Protein AF-A0A947FST8-F1 (afdb_monomer_lite)

Radius of gyration: 22.97 Å; chains: 1; bounding box: 53×48×57 Å

Secondary structure (DSSP, 8-state):
-EE--TT-----PPPTT----EE---HHHHHHTTT-HHHHHHHHH-SS-------HHHHHHHHHHHHHHHHHHHSS---HHHHHHHHHHHHHHHHHHHHS---HHHHHHHHHHHHHHHHHHHHHHTTTSPPPHHHHHHHTT--HHHHHHHHHHHHSS-HHHHHHHHHHHHHHHHHHH--TT--HHHHHHHTT---HHHHHHHHHHHHSS-HHHHHSS-------SGGGTTS--

pLDDT: mean 71.64, std 16.96, range [26.89, 94.06]

Sequence (233 aa):
IELYGPGSNIDAVLKPGASLISCSLSNDLMSAQSNNPAAALIAEKCTESRLINSTYVAVSELVQCLNTGLNVLKSDDISDSNHQLLIDETLLAVARALSTGQSAQNLSIRRRYLLARRAREYMLERKQSLPSITEICNALHTSDRTLHYAFKEVYGVSPKHCIKAQRLFAAYSDLQTAEPLVKVSDIANHYGFLDMSYFAKDYRKMFGELPSDTLDKPSNRNAGDWGQVFHCS

Structure (mmCIF, N/CA/C/O backbone):
data_AF-A0A947FST8-F1
#
_entry.id   AF-A0A947FST8-F1
#
loop_
_atom_site.group_PDB
_atom_site.id
_atom_site.type_symbol
_atom_site.label_atom_id
_atom_site.label_alt_id
_atom_site.label_comp_id
_atom_site.label_asym_id
_atom_site.label_entity_id
_atom_site.label_seq_id
_atom_site.pdbx_PDB_ins_code
_atom_site.Cartn_x
_atom_site.Cartn_y
_atom_site.Cartn_z
_atom_site.occupancy
_atom_site.B_iso_or_equiv
_atom_site.auth_seq_id
_atom_site.auth_comp_id
_atom_site.auth_asym_id
_atom_site.auth_atom_id
_atom_site.pdbx_PDB_model_num
ATOM 1 N N . ILE A 1 1 ? 13.621 2.705 -10.922 1.00 35.88 1 ILE A N 1
ATOM 2 C CA . ILE A 1 1 ? 13.251 4.089 -11.293 1.00 35.88 1 ILE A CA 1
ATOM 3 C C . ILE A 1 1 ? 11.762 4.095 -11.545 1.00 35.88 1 ILE A C 1
ATOM 5 O O . ILE A 1 1 ? 11.315 3.331 -12.396 1.00 35.88 1 ILE A O 1
ATOM 9 N N . GLU A 1 2 ? 11.017 4.847 -10.745 1.00 38.31 2 GLU A N 1
ATOM 10 C CA . GLU A 1 2 ? 9.594 5.101 -10.980 1.00 38.31 2 GLU A CA 1
ATOM 11 C C . GLU A 1 2 ? 9.413 6.539 -11.457 1.00 38.31 2 GLU A C 1
ATOM 13 O O . GLU A 1 2 ? 10.046 7.450 -10.919 1.00 38.31 2 GLU A O 1
ATOM 18 N N . LEU A 1 3 ? 8.580 6.708 -12.489 1.00 34.91 3 LEU A N 1
ATOM 19 C CA . LEU A 1 3 ? 8.180 8.009 -13.007 1.00 34.91 3 LEU A CA 1
ATOM 20 C C . LEU A 1 3 ? 6.806 8.387 -12.451 1.00 34.91 3 LEU A C 1
ATOM 22 O O . LEU A 1 3 ? 5.834 7.656 -12.666 1.00 34.91 3 LEU A O 1
ATOM 26 N N . TYR A 1 4 ? 6.731 9.503 -11.729 1.00 38.69 4 TYR A N 1
ATOM 27 C CA . TYR A 1 4 ? 5.502 9.974 -11.081 1.00 38.69 4 TYR A CA 1
ATOM 28 C C . TYR A 1 4 ? 5.036 11.301 -11.676 1.00 38.69 4 TYR A C 1
ATOM 30 O O . TYR A 1 4 ? 5.860 12.133 -12.048 1.00 38.69 4 TYR A O 1
ATOM 38 N N . GLY A 1 5 ? 3.722 11.509 -11.760 1.00 31.56 5 GLY A N 1
ATOM 39 C CA . GLY A 1 5 ? 3.147 12.784 -12.190 1.00 31.56 5 GLY A CA 1
ATOM 40 C C . GLY A 1 5 ? 3.180 13.848 -11.080 1.00 31.56 5 GLY A C 1
ATOM 41 O O . GLY A 1 5 ? 3.316 13.496 -9.901 1.00 31.56 5 GLY A O 1
ATOM 42 N N . PRO A 1 6 ? 3.024 15.142 -11.415 1.00 28.75 6 PRO A N 1
ATOM 43 C CA . PRO A 1 6 ? 2.888 16.213 -10.426 1.00 28.75 6 PRO A CA 1
ATOM 44 C C . PRO A 1 6 ? 1.754 15.916 -9.429 1.00 28.75 6 PRO A C 1
ATOM 46 O O . PRO A 1 6 ? 0.639 15.606 -9.841 1.00 28.75 6 PRO A O 1
ATOM 49 N N . GLY A 1 7 ? 2.036 15.997 -8.122 1.00 33.22 7 GLY A N 1
ATOM 50 C CA . GLY A 1 7 ? 1.053 15.745 -7.053 1.00 33.22 7 GLY A CA 1
ATOM 51 C C . GLY A 1 7 ? 0.905 14.284 -6.598 1.00 33.22 7 GLY A C 1
ATOM 52 O O . GLY A 1 7 ? 0.027 13.990 -5.790 1.00 33.22 7 GLY A O 1
ATOM 53 N N . SER A 1 8 ? 1.745 13.365 -7.084 1.00 36.09 8 SER A N 1
ATOM 54 C CA . SER A 1 8 ? 1.723 11.957 -6.656 1.00 36.09 8 SER A CA 1
ATOM 55 C C . SER A 1 8 ? 2.387 11.770 -5.281 1.00 36.09 8 SER A C 1
ATOM 57 O O . SER A 1 8 ? 3.547 12.142 -5.116 1.00 36.09 8 SER A O 1
ATOM 59 N N . ASN A 1 9 ? 1.700 11.138 -4.322 1.00 38.00 9 ASN A N 1
ATOM 60 C CA . ASN A 1 9 ? 2.318 10.659 -3.076 1.00 38.00 9 ASN A CA 1
ATOM 61 C C . ASN A 1 9 ? 2.994 9.297 -3.307 1.00 38.00 9 ASN A C 1
ATOM 63 O O . ASN A 1 9 ? 2.416 8.420 -3.953 1.00 38.00 9 ASN A O 1
ATOM 67 N N . ILE A 1 10 ? 4.217 9.126 -2.795 1.00 45.25 10 ILE A N 1
ATOM 68 C CA . ILE A 1 10 ? 5.047 7.929 -2.993 1.00 45.25 10 ILE A CA 1
ATOM 69 C C . ILE A 1 10 ? 5.199 7.191 -1.663 1.00 45.25 10 ILE A C 1
ATOM 71 O O . ILE A 1 10 ? 5.874 7.688 -0.768 1.00 45.25 10 ILE A O 1
ATOM 75 N N . ASP A 1 11 ? 4.659 5.974 -1.593 1.00 44.91 11 ASP A N 1
ATOM 76 C CA . ASP A 1 11 ? 4.825 5.063 -0.456 1.00 44.91 11 ASP A CA 1
ATOM 77 C C . ASP A 1 11 ? 5.550 3.794 -0.896 1.00 44.91 11 ASP A C 1
ATOM 79 O O . ASP A 1 11 ? 5.019 3.016 -1.701 1.00 44.91 11 ASP A O 1
ATOM 83 N N . ALA A 1 12 ? 6.753 3.565 -0.371 1.00 47.50 12 ALA A N 1
ATOM 84 C CA . ALA A 1 12 ? 7.554 2.399 -0.719 1.00 47.50 12 ALA A CA 1
ATOM 85 C C . ALA A 1 12 ? 8.361 1.862 0.473 1.00 47.50 12 ALA A C 1
ATOM 87 O O . ALA A 1 12 ? 9.420 2.403 0.784 1.00 47.50 12 ALA A O 1
ATOM 88 N N . VAL A 1 13 ? 7.956 0.707 1.022 1.00 44.12 13 VAL A N 1
ATOM 89 C CA . VAL A 1 13 ? 8.817 -0.052 1.944 1.00 44.12 13 VAL A CA 1
ATOM 90 C C . VAL A 1 13 ? 9.926 -0.716 1.124 1.00 44.12 13 VAL A C 1
ATOM 92 O O . VAL A 1 13 ? 9.676 -1.592 0.286 1.00 44.12 13 VAL A O 1
ATOM 95 N N . LEU A 1 14 ? 11.178 -0.345 1.385 1.00 46.78 14 LEU A N 1
ATOM 96 C CA . LEU A 1 14 ? 12.349 -0.969 0.769 1.00 46.78 14 LEU A CA 1
ATOM 97 C C . LEU A 1 14 ? 12.927 -2.058 1.675 1.00 46.78 14 LEU A C 1
ATOM 99 O O . LEU A 1 14 ? 13.049 -1.893 2.888 1.00 46.78 14 LEU A O 1
ATOM 103 N N . LYS A 1 15 ? 13.327 -3.191 1.084 1.00 43.62 15 LYS A N 1
ATOM 104 C CA . LYS A 1 15 ? 14.129 -4.192 1.805 1.00 43.62 15 LYS A CA 1
ATOM 105 C C . LYS A 1 15 ? 15.481 -3.568 2.198 1.00 43.62 15 LYS A C 1
ATOM 107 O O . LYS A 1 15 ? 15.994 -2.750 1.434 1.00 43.62 15 LYS A O 1
ATOM 112 N N . PRO A 1 16 ? 16.108 -3.984 3.314 1.00 36.28 16 PRO A N 1
ATOM 113 C CA . PRO A 1 16 ? 17.461 -3.545 3.652 1.00 36.28 16 PRO A CA 1
ATOM 114 C C . PRO A 1 16 ? 18.421 -3.759 2.470 1.00 36.28 16 PRO A C 1
ATOM 116 O O . PRO A 1 16 ? 18.521 -4.869 1.947 1.00 36.28 16 PRO A O 1
ATOM 119 N N . GLY A 1 17 ? 19.085 -2.687 2.025 1.00 44.50 17 GLY A N 1
ATOM 120 C CA . GLY A 1 17 ? 19.992 -2.694 0.868 1.00 44.50 17 GLY A CA 1
ATOM 121 C C . GLY A 1 17 ? 19.346 -2.406 -0.495 1.00 44.50 17 GLY A C 1
ATOM 122 O O . GLY A 1 17 ? 20.057 -2.378 -1.496 1.00 44.50 17 GLY A O 1
ATOM 123 N N . ALA A 1 18 ? 18.031 -2.177 -0.566 1.00 50.53 18 ALA A N 1
ATOM 124 C CA . ALA A 1 18 ? 17.369 -1.694 -1.777 1.00 50.53 18 ALA A CA 1
ATOM 125 C C . ALA A 1 18 ? 17.299 -0.156 -1.788 1.00 50.53 18 ALA A C 1
ATOM 127 O O . ALA A 1 18 ? 16.938 0.453 -0.784 1.00 50.53 18 ALA A O 1
ATOM 128 N N . SER A 1 19 ? 17.590 0.456 -2.939 1.00 51.44 19 SER A N 1
ATOM 129 C CA . SER A 1 19 ? 17.476 1.906 -3.156 1.00 51.44 19 SER A CA 1
ATOM 130 C C . SER A 1 19 ? 16.389 2.198 -4.188 1.00 51.44 19 SER A C 1
ATOM 132 O O . SER A 1 19 ? 16.417 1.647 -5.292 1.00 51.44 19 SER A O 1
ATOM 134 N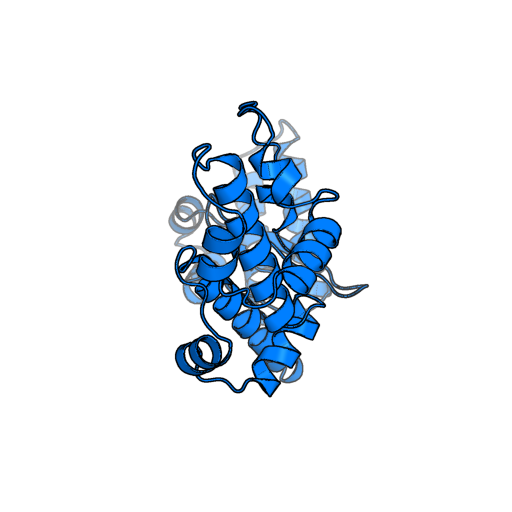 N . LEU A 1 20 ? 15.445 3.078 -3.847 1.00 58.44 20 LEU A N 1
ATOM 135 C CA . LEU A 1 20 ? 14.452 3.601 -4.784 1.00 58.44 20 LEU A CA 1
ATOM 136 C C . LEU A 1 20 ? 14.868 4.987 -5.255 1.00 58.44 20 LEU A C 1
ATOM 138 O O . LEU A 1 20 ? 15.217 5.849 -4.456 1.00 58.44 20 LEU A O 1
ATOM 142 N N . ILE A 1 21 ? 14.781 5.193 -6.564 1.00 57.78 21 ILE A N 1
ATOM 143 C CA . ILE A 1 21 ? 14.899 6.509 -7.183 1.00 57.78 21 ILE A CA 1
ATOM 144 C C . ILE A 1 21 ? 13.585 6.791 -7.891 1.00 57.78 21 ILE A C 1
ATOM 146 O O . ILE A 1 21 ? 13.174 6.024 -8.773 1.00 57.78 21 ILE A O 1
ATOM 150 N N . SER A 1 22 ? 12.949 7.886 -7.498 1.00 60.03 22 SER A N 1
ATOM 151 C CA . SER A 1 22 ? 11.821 8.489 -8.193 1.00 60.03 22 SER A CA 1
ATOM 152 C C . SER A 1 22 ? 12.315 9.682 -9.000 1.00 60.03 22 SER A C 1
ATOM 154 O O . SER A 1 22 ? 12.981 10.556 -8.447 1.00 60.03 22 SER A O 1
ATOM 156 N N . CYS A 1 23 ? 11.971 9.757 -10.280 1.00 62.47 23 CYS A N 1
ATOM 157 C CA . CYS A 1 23 ? 12.124 10.989 -11.053 1.00 62.47 23 CYS A CA 1
ATOM 158 C C . CYS A 1 23 ? 10.799 11.330 -11.737 1.00 62.47 23 CYS A C 1
ATOM 160 O O . CYS A 1 23 ? 9.961 10.465 -11.931 1.00 62.47 23 CYS A O 1
ATOM 162 N N . SER A 1 24 ? 10.552 12.597 -12.043 1.00 62.78 24 SER A N 1
ATOM 163 C CA . SER A 1 24 ? 9.379 13.026 -12.807 1.00 62.78 24 SER A CA 1
ATOM 164 C C . SER A 1 24 ? 9.882 13.781 -14.024 1.00 62.78 24 SER A C 1
ATOM 166 O O . SER A 1 24 ? 10.804 14.587 -13.906 1.00 62.78 24 SER A O 1
ATOM 168 N N . LEU A 1 25 ? 9.319 13.480 -15.188 1.00 67.69 25 LEU A N 1
ATOM 169 C CA . LEU A 1 25 ? 9.640 14.144 -16.445 1.00 67.69 25 LEU A CA 1
ATOM 170 C C . LEU A 1 25 ? 8.385 14.890 -16.882 1.00 67.69 25 LEU A C 1
ATOM 172 O O . LEU A 1 25 ? 7.327 14.277 -17.021 1.00 67.69 25 LEU A O 1
ATOM 176 N N . SER A 1 26 ? 8.485 16.209 -17.049 1.00 69.62 26 SER A N 1
ATOM 177 C CA . SER A 1 26 ? 7.349 17.006 -17.504 1.00 69.62 26 SER A CA 1
ATOM 178 C C . SER A 1 26 ? 7.071 16.743 -18.982 1.00 69.62 26 SER A C 1
ATOM 180 O O . SER A 1 26 ? 7.991 16.591 -19.790 1.00 69.62 26 SER A O 1
ATOM 182 N N . ASN A 1 27 ? 5.789 16.730 -19.349 1.00 66.50 27 ASN A N 1
ATOM 183 C CA . ASN A 1 27 ? 5.386 16.612 -20.751 1.00 66.50 27 ASN A CA 1
ATOM 184 C C . ASN A 1 27 ? 5.939 17.769 -21.595 1.00 66.50 27 ASN A C 1
ATOM 186 O O . ASN A 1 27 ? 6.309 17.554 -22.745 1.00 66.50 27 ASN A O 1
ATOM 190 N N . ASP A 1 28 ? 6.077 18.959 -21.005 1.00 70.38 28 ASP A N 1
ATOM 191 C CA . ASP A 1 28 ? 6.652 20.131 -21.668 1.00 70.38 28 ASP A CA 1
ATOM 192 C C . ASP A 1 28 ? 8.113 19.884 -22.065 1.00 70.38 28 ASP A C 1
ATOM 194 O O . ASP A 1 28 ? 8.484 20.109 -23.217 1.00 70.38 28 ASP A O 1
ATOM 198 N N . LEU A 1 29 ? 8.925 19.319 -21.162 1.00 70.31 29 LEU A N 1
ATOM 199 C CA . LEU A 1 29 ? 10.317 18.962 -21.449 1.00 70.31 29 LEU A CA 1
ATOM 200 C C . LEU A 1 29 ? 10.406 17.874 -22.525 1.00 70.31 29 LEU A C 1
ATOM 202 O O . LEU A 1 29 ? 11.224 17.974 -23.436 1.00 70.31 29 LEU A O 1
ATOM 206 N N . MET A 1 30 ? 9.530 16.869 -22.467 1.00 72.06 30 MET A N 1
ATOM 207 C CA . MET A 1 30 ? 9.477 15.813 -23.483 1.00 72.06 30 MET A CA 1
ATOM 208 C C . MET A 1 30 ? 9.074 16.356 -24.860 1.00 72.06 30 MET A C 1
ATOM 210 O O . MET A 1 30 ? 9.637 15.942 -25.871 1.00 72.06 30 MET A O 1
ATOM 214 N N . SER A 1 31 ? 8.143 17.313 -24.907 1.00 73.44 31 SER A N 1
ATOM 215 C CA . SER A 1 31 ? 7.714 17.961 -26.150 1.00 73.44 31 SER A CA 1
ATOM 216 C C . SER A 1 31 ? 8.810 18.846 -26.759 1.00 73.44 31 SER A C 1
ATOM 218 O O . SER A 1 31 ? 9.028 18.811 -27.973 1.00 73.44 31 SER A O 1
ATOM 220 N N . ALA A 1 32 ? 9.569 19.557 -25.916 1.00 77.44 32 ALA A N 1
ATOM 221 C CA . ALA A 1 32 ? 10.711 20.368 -26.328 1.00 77.44 32 ALA A CA 1
ATOM 222 C C . ALA A 1 32 ? 11.868 19.521 -26.893 1.00 77.44 32 ALA A C 1
ATOM 224 O O . ALA A 1 32 ? 12.630 20.000 -27.727 1.00 77.44 32 ALA A O 1
ATOM 225 N N . GLN A 1 33 ? 11.971 18.252 -26.486 1.00 78.75 33 GLN A N 1
ATOM 226 C CA . GLN A 1 33 ? 13.016 17.312 -26.906 1.00 78.75 33 GLN A CA 1
ATOM 227 C C . GLN A 1 33 ? 12.517 16.286 -27.938 1.00 78.75 33 GLN A C 1
ATOM 229 O O . GLN A 1 33 ? 13.066 15.192 -28.048 1.00 78.75 33 GLN A O 1
ATOM 234 N N . SER A 1 34 ? 11.491 16.623 -28.726 1.00 71.56 34 SER A N 1
ATOM 235 C CA . SER A 1 34 ? 10.863 15.712 -29.704 1.00 71.56 34 SER A CA 1
ATOM 236 C C . SER A 1 34 ? 11.822 15.115 -30.747 1.00 71.56 34 SER A C 1
ATOM 238 O O . SER A 1 34 ? 11.584 14.009 -31.228 1.00 71.56 34 SER A O 1
ATOM 240 N N . ASN A 1 35 ? 12.930 15.798 -31.054 1.00 77.19 35 ASN A N 1
ATOM 241 C CA . ASN A 1 35 ? 13.968 15.311 -31.970 1.00 77.19 35 ASN A CA 1
ATOM 242 C C . ASN A 1 35 ? 15.049 14.447 -31.287 1.00 77.19 35 ASN A C 1
ATOM 244 O O . ASN A 1 35 ? 15.921 13.912 -31.972 1.00 77.19 35 ASN A O 1
ATOM 248 N N . ASN A 1 36 ? 15.026 14.302 -29.956 1.00 74.56 36 ASN A N 1
ATOM 249 C CA . ASN A 1 36 ? 16.005 13.509 -29.218 1.00 74.56 36 ASN A CA 1
ATOM 250 C C . ASN A 1 36 ? 15.576 12.019 -29.188 1.00 74.56 36 ASN A C 1
ATOM 252 O O . ASN A 1 36 ? 14.497 11.688 -28.684 1.00 74.56 36 ASN A O 1
ATOM 256 N N . PRO A 1 37 ? 16.413 11.079 -29.669 1.00 73.81 37 PRO A N 1
ATOM 257 C CA . PRO A 1 37 ? 16.066 9.656 -29.724 1.00 73.81 37 PRO A CA 1
ATOM 258 C C . PRO A 1 37 ? 15.872 9.020 -28.337 1.00 73.81 37 PRO A C 1
ATOM 260 O O . PRO A 1 37 ? 15.078 8.089 -28.191 1.00 73.81 37 PRO A O 1
ATOM 263 N N . ALA A 1 38 ? 16.553 9.522 -27.303 1.00 75.38 38 ALA A N 1
ATOM 264 C CA . ALA A 1 38 ? 16.337 9.081 -25.929 1.00 75.38 38 ALA A CA 1
ATOM 265 C C . ALA A 1 38 ? 14.969 9.546 -25.410 1.00 75.38 38 ALA A C 1
ATOM 267 O O . ALA A 1 38 ? 14.269 8.760 -24.772 1.00 75.38 38 ALA A O 1
ATOM 268 N N . ALA A 1 39 ? 14.545 10.771 -25.747 1.00 72.69 39 ALA A N 1
ATOM 269 C CA . ALA A 1 39 ? 13.213 11.269 -25.404 1.00 72.69 39 ALA A CA 1
ATOM 270 C C . ALA A 1 39 ? 12.108 10.437 -26.076 1.00 72.69 39 ALA A C 1
ATOM 272 O O . ALA A 1 39 ? 11.147 10.048 -25.413 1.00 72.69 39 ALA A O 1
ATOM 273 N N . ALA A 1 40 ? 12.277 10.075 -27.351 1.00 73.38 40 ALA A N 1
ATOM 274 C CA . ALA A 1 40 ? 11.341 9.197 -28.055 1.00 73.38 40 ALA A CA 1
ATOM 275 C C . ALA A 1 40 ? 11.220 7.813 -27.384 1.00 73.38 40 ALA A C 1
ATOM 277 O O . ALA A 1 40 ? 10.114 7.332 -27.137 1.00 73.38 40 ALA A O 1
ATOM 278 N N . LEU A 1 41 ? 12.350 7.200 -27.008 1.00 71.50 41 LEU A N 1
ATOM 279 C CA . LEU A 1 41 ? 12.369 5.903 -26.321 1.00 71.50 41 LEU A CA 1
ATOM 280 C C . LEU A 1 41 ? 11.736 5.964 -24.923 1.00 71.50 41 LEU A C 1
ATOM 282 O O . LEU A 1 41 ? 11.086 5.009 -24.490 1.00 71.50 41 LEU A O 1
ATOM 286 N N . ILE A 1 42 ? 11.922 7.071 -24.204 1.00 73.12 42 ILE A N 1
ATOM 287 C CA . ILE A 1 42 ? 11.275 7.306 -22.911 1.00 73.12 42 ILE A CA 1
ATOM 288 C C . ILE A 1 42 ? 9.764 7.453 -23.107 1.00 73.12 42 ILE A C 1
ATOM 290 O O . ILE A 1 42 ? 9.011 6.764 -22.424 1.00 73.12 42 ILE A O 1
ATOM 294 N N . ALA A 1 43 ? 9.316 8.274 -24.060 1.00 71.31 43 ALA A N 1
ATOM 295 C CA . ALA A 1 43 ? 7.896 8.478 -24.345 1.00 71.31 43 ALA A CA 1
ATOM 296 C C . ALA A 1 43 ? 7.183 7.165 -24.719 1.00 71.31 43 ALA A C 1
ATOM 298 O O . ALA A 1 43 ? 6.090 6.895 -24.227 1.00 71.31 43 ALA A O 1
ATOM 299 N N . GLU A 1 44 ? 7.829 6.304 -25.510 1.00 70.12 44 GLU A N 1
ATOM 300 C CA . GLU A 1 44 ? 7.309 4.975 -25.856 1.00 70.12 44 GLU A CA 1
ATOM 301 C C . GLU A 1 44 ? 7.215 4.047 -24.629 1.00 70.12 44 GLU A C 1
ATOM 303 O O . GLU A 1 44 ? 6.246 3.307 -24.453 1.00 70.12 44 GLU A O 1
ATOM 308 N N . LYS A 1 45 ? 8.231 4.056 -23.757 1.00 65.31 45 LYS A N 1
ATOM 309 C CA . LYS A 1 45 ? 8.327 3.109 -22.631 1.00 65.31 45 LYS A CA 1
ATOM 310 C C . LYS A 1 45 ? 7.597 3.561 -21.363 1.00 65.31 45 LYS A C 1
ATO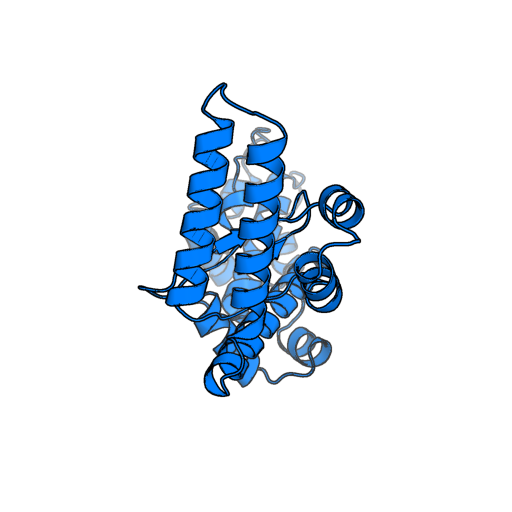M 312 O O . LYS A 1 45 ? 7.372 2.716 -20.483 1.00 65.31 45 LYS A O 1
ATOM 317 N N . CYS A 1 46 ? 7.251 4.843 -21.262 1.00 63.03 46 CYS A N 1
ATOM 318 C CA . CYS A 1 46 ? 6.769 5.510 -20.052 1.00 63.03 46 CYS A CA 1
ATOM 319 C C . CYS A 1 46 ? 5.441 6.249 -20.273 1.00 63.03 46 CYS A C 1
ATOM 321 O O . CYS A 1 46 ? 5.281 7.391 -19.857 1.00 63.03 46 CYS A O 1
ATOM 323 N N . THR A 1 47 ? 4.467 5.574 -20.884 1.00 56.00 47 THR A N 1
ATOM 324 C CA . THR A 1 47 ? 3.095 6.085 -21.039 1.00 56.00 47 THR A CA 1
ATOM 325 C C . THR A 1 47 ? 2.301 6.114 -19.721 1.00 56.00 47 THR A C 1
ATOM 327 O O . THR A 1 47 ? 1.293 6.806 -19.635 1.00 56.00 47 THR A O 1
ATOM 330 N N . GLU A 1 48 ? 2.751 5.384 -18.690 1.00 54.28 48 GLU A N 1
ATOM 331 C CA . GLU A 1 48 ? 2.162 5.308 -17.340 1.00 54.28 48 GLU A CA 1
ATOM 332 C C . GLU A 1 48 ? 3.251 5.102 -16.261 1.00 54.28 48 GLU A C 1
ATOM 334 O O . GLU A 1 48 ? 4.366 4.658 -16.567 1.00 54.28 48 GLU A O 1
ATOM 339 N N . SER A 1 49 ? 2.925 5.353 -14.981 1.00 52.69 49 SER A N 1
ATOM 340 C CA . SER A 1 49 ? 3.825 5.113 -13.839 1.00 52.69 49 SER A CA 1
ATOM 341 C C . SER A 1 49 ? 4.279 3.656 -13.760 1.00 52.69 49 SER A C 1
ATOM 343 O O . SER A 1 49 ? 3.499 2.734 -13.494 1.00 52.69 49 SER A O 1
ATOM 345 N N . ARG A 1 50 ? 5.582 3.446 -13.960 1.00 52.25 50 ARG A N 1
ATOM 346 C CA . ARG A 1 50 ? 6.170 2.124 -14.179 1.00 52.25 50 ARG A CA 1
ATOM 347 C C . ARG A 1 50 ? 7.350 1.878 -13.246 1.00 52.25 50 ARG A C 1
ATOM 349 O O . ARG A 1 50 ? 8.295 2.653 -13.233 1.00 52.25 50 ARG A O 1
ATOM 356 N N . LEU A 1 51 ? 7.339 0.740 -12.549 1.00 54.78 51 LEU A N 1
ATOM 357 C CA . LEU A 1 51 ? 8.518 0.230 -11.846 1.00 54.78 51 LEU A CA 1
ATOM 358 C C . LEU A 1 51 ? 9.501 -0.383 -12.850 1.00 54.78 51 LEU A C 1
ATOM 360 O O . LEU A 1 51 ? 9.192 -1.391 -13.502 1.00 54.78 51 LEU A O 1
ATOM 364 N N . ILE A 1 52 ? 10.690 0.212 -12.948 1.00 59.53 52 ILE A N 1
ATOM 365 C CA . ILE A 1 52 ? 11.832 -0.336 -13.686 1.00 59.53 52 ILE A CA 1
ATOM 366 C C . ILE A 1 52 ? 12.920 -0.781 -12.703 1.00 59.53 52 ILE A C 1
ATOM 368 O O . ILE A 1 52 ? 13.476 0.049 -11.977 1.00 59.53 52 ILE A O 1
ATOM 372 N N . ASN A 1 53 ? 13.248 -2.078 -12.731 1.00 58.47 53 ASN A N 1
ATOM 373 C CA . ASN A 1 53 ? 14.506 -2.592 -12.192 1.00 58.47 53 ASN A CA 1
ATOM 374 C C . ASN A 1 53 ? 15.596 -2.358 -13.234 1.00 58.47 53 ASN A C 1
ATOM 376 O O . ASN A 1 53 ? 15.415 -2.713 -14.392 1.00 58.47 53 ASN A O 1
ATOM 380 N N . SER A 1 54 ? 16.706 -1.772 -12.814 1.00 67.00 54 SER A N 1
ATOM 381 C CA . SER A 1 54 ? 17.849 -1.432 -13.658 1.00 67.00 54 SER A CA 1
ATOM 382 C C . SER A 1 54 ? 19.117 -1.966 -12.993 1.00 67.00 54 SER A C 1
ATOM 384 O O . SER A 1 54 ? 19.117 -2.257 -11.794 1.00 67.00 54 SER A O 1
ATOM 386 N N . THR A 1 55 ? 20.190 -2.145 -13.758 1.00 68.50 55 THR A N 1
ATOM 387 C CA . THR A 1 55 ? 21.492 -2.516 -13.179 1.00 68.50 55 THR A CA 1
ATOM 388 C C . THR A 1 55 ? 22.011 -1.411 -12.264 1.00 68.50 55 THR A C 1
ATOM 390 O O . THR A 1 55 ? 21.781 -0.236 -12.538 1.00 68.50 55 THR A O 1
ATOM 393 N N . TYR A 1 56 ? 22.771 -1.776 -11.227 1.00 65.25 56 TYR A N 1
ATOM 394 C CA . TYR A 1 56 ? 23.418 -0.799 -10.346 1.00 65.25 56 TYR A CA 1
ATOM 395 C C . TYR A 1 56 ? 24.230 0.241 -11.131 1.00 65.25 56 TYR A C 1
ATOM 397 O O . TYR A 1 56 ? 24.136 1.421 -10.828 1.00 65.25 56 TYR A O 1
ATOM 405 N N . VAL A 1 57 ? 24.942 -0.176 -12.185 1.00 68.38 57 VAL A N 1
ATOM 406 C CA . VAL A 1 57 ? 25.720 0.721 -13.057 1.00 68.38 57 VAL A CA 1
ATOM 407 C C . VAL A 1 57 ? 24.824 1.774 -13.712 1.00 68.38 57 VAL A C 1
ATOM 409 O O . VAL A 1 57 ? 25.037 2.963 -13.509 1.00 68.38 57 VAL A O 1
ATOM 412 N N . ALA A 1 58 ? 23.760 1.358 -14.404 1.00 73.56 58 ALA A N 1
ATOM 413 C CA . ALA A 1 58 ? 22.837 2.295 -15.050 1.00 73.56 58 ALA A CA 1
ATOM 414 C C . ALA A 1 58 ? 22.064 3.176 -14.047 1.00 73.56 58 ALA A C 1
ATOM 416 O O . ALA A 1 58 ? 21.707 4.308 -14.358 1.00 73.56 58 ALA A O 1
ATOM 417 N N . VAL A 1 59 ? 21.799 2.676 -12.835 1.00 72.75 59 VAL A N 1
ATOM 418 C CA . VAL A 1 59 ? 21.221 3.479 -11.745 1.00 72.75 59 VAL A CA 1
ATOM 419 C C . VAL A 1 59 ? 22.231 4.506 -11.229 1.00 72.75 59 VAL A C 1
ATOM 421 O O . VAL A 1 59 ? 21.866 5.657 -11.019 1.00 72.75 59 VAL A O 1
ATOM 424 N N . SER A 1 60 ? 23.490 4.112 -11.052 1.00 69.12 60 SER A N 1
ATOM 425 C CA . SER A 1 60 ? 24.571 4.979 -10.580 1.00 69.12 60 SER A CA 1
ATOM 426 C C . SER A 1 60 ? 24.883 6.090 -11.581 1.00 69.12 60 SER A C 1
ATOM 428 O O . SER A 1 60 ? 25.032 7.237 -11.172 1.00 69.12 60 SER A O 1
ATOM 430 N N . GLU A 1 61 ? 24.919 5.776 -12.879 1.00 76.06 61 GLU A N 1
ATOM 431 C CA . GLU A 1 61 ? 25.056 6.770 -13.954 1.00 76.06 61 GLU A CA 1
ATOM 432 C C . GLU A 1 61 ? 23.921 7.797 -13.894 1.00 76.06 61 GLU A C 1
ATOM 434 O O . GLU A 1 61 ? 24.169 8.999 -13.883 1.00 76.06 61 GLU A O 1
ATOM 439 N N . LEU A 1 62 ? 22.674 7.339 -13.759 1.00 80.81 62 LEU A N 1
ATOM 440 C CA . LEU A 1 62 ? 21.519 8.228 -13.651 1.00 80.81 62 LEU A CA 1
ATOM 441 C C . LEU A 1 62 ? 21.585 9.137 -12.415 1.00 80.81 62 LEU A C 1
ATOM 443 O O . LEU A 1 62 ? 21.323 10.333 -12.524 1.00 80.81 62 LEU A O 1
ATOM 447 N N . VAL A 1 63 ? 21.963 8.601 -11.250 1.00 76.56 63 VAL A N 1
ATOM 448 C CA . VAL A 1 63 ? 22.178 9.406 -10.032 1.00 76.56 63 VAL A CA 1
ATOM 449 C C . VAL A 1 63 ? 23.249 10.465 -10.263 1.00 76.56 63 VAL A C 1
ATOM 451 O O . VAL A 1 63 ? 23.083 11.612 -9.852 1.00 76.56 63 VAL A O 1
ATOM 454 N N . GLN A 1 64 ? 24.344 10.093 -10.923 1.00 78.31 64 GLN A N 1
ATOM 455 C CA . GLN A 1 64 ? 25.440 11.005 -11.210 1.00 78.31 64 GLN A CA 1
ATOM 456 C C . GLN A 1 64 ? 25.000 12.131 -12.151 1.00 78.31 64 GLN A C 1
ATOM 458 O O . GLN A 1 64 ? 25.244 13.292 -11.835 1.00 78.31 64 GLN A O 1
ATOM 463 N N . CYS A 1 65 ? 24.297 11.824 -13.245 1.00 80.94 65 CYS A N 1
ATOM 464 C CA . CYS A 1 65 ? 23.758 12.831 -14.164 1.00 80.94 65 CYS A CA 1
ATOM 465 C C . CYS A 1 65 ? 22.810 13.808 -13.452 1.00 80.94 65 CYS A C 1
ATOM 467 O O . CYS A 1 65 ? 22.952 15.021 -13.602 1.00 80.94 65 CYS A O 1
ATOM 469 N N . LEU A 1 66 ? 21.903 13.296 -12.611 1.00 77.50 66 LEU A N 1
ATOM 470 C CA . LEU A 1 66 ? 20.975 14.129 -11.838 1.00 77.50 66 LEU A CA 1
ATOM 471 C C . LEU A 1 66 ? 21.706 15.047 -10.849 1.00 77.50 66 LEU A C 1
ATOM 473 O O . LEU A 1 66 ? 21.390 16.231 -10.762 1.00 77.50 66 LEU A O 1
ATOM 477 N N . ASN A 1 67 ? 22.707 14.531 -10.132 1.00 77.06 67 ASN A N 1
ATOM 478 C CA . ASN A 1 67 ? 23.504 15.335 -9.204 1.00 77.06 67 ASN A CA 1
ATOM 479 C C . ASN A 1 67 ? 24.310 16.420 -9.927 1.00 77.06 67 ASN A C 1
ATOM 481 O O . ASN A 1 67 ? 24.392 17.546 -9.438 1.00 77.06 67 ASN A O 1
ATOM 485 N N . THR A 1 68 ? 24.871 16.107 -11.097 1.00 78.81 68 THR A N 1
ATOM 486 C CA . THR A 1 68 ? 25.576 17.090 -11.927 1.00 78.81 68 THR A CA 1
ATOM 487 C C . THR A 1 68 ? 24.623 18.195 -12.382 1.00 78.81 68 THR A C 1
ATOM 489 O O . THR A 1 68 ? 24.932 19.367 -12.186 1.00 78.81 68 THR A O 1
ATOM 492 N N . GLY A 1 69 ? 23.434 17.848 -12.889 1.00 74.06 69 GLY A N 1
ATOM 493 C CA . GLY A 1 69 ? 22.418 18.831 -13.280 1.00 74.06 69 GLY A CA 1
ATOM 494 C C . GLY A 1 69 ? 21.966 19.722 -12.118 1.00 74.06 69 GLY A C 1
ATOM 495 O O . GLY A 1 69 ? 21.907 20.940 -12.257 1.00 74.06 69 GLY A O 1
ATOM 496 N N . LEU A 1 70 ? 21.731 19.141 -10.936 1.00 69.75 70 LEU A N 1
ATOM 497 C CA . LEU A 1 70 ? 21.370 19.897 -9.731 1.00 69.75 70 LEU A CA 1
ATOM 498 C C . LEU A 1 70 ? 22.478 20.844 -9.259 1.00 69.75 70 LEU A C 1
ATOM 500 O O . LEU A 1 70 ? 22.175 21.909 -8.728 1.00 69.75 70 LEU A O 1
ATOM 504 N N . ASN A 1 71 ? 23.748 20.470 -9.418 1.00 72.81 71 ASN A N 1
ATOM 505 C CA . ASN A 1 71 ? 24.870 21.337 -9.063 1.00 72.81 71 ASN A CA 1
ATOM 506 C C . ASN A 1 71 ? 25.018 22.501 -10.044 1.00 72.81 71 ASN A C 1
ATOM 508 O O . ASN A 1 71 ? 25.282 23.615 -9.605 1.00 72.81 71 ASN A O 1
ATOM 512 N N . VAL A 1 72 ? 24.775 22.266 -11.337 1.00 72.31 72 VAL A N 1
ATOM 513 C CA . VAL A 1 72 ? 24.792 23.324 -12.357 1.00 72.31 72 VAL A CA 1
ATOM 514 C C . VAL A 1 72 ? 23.645 24.313 -12.153 1.00 72.31 72 VAL A C 1
ATOM 516 O O . VAL A 1 72 ? 23.863 25.510 -12.262 1.00 72.31 72 VAL A O 1
ATOM 519 N N . LEU A 1 73 ? 22.454 23.850 -11.760 1.00 65.69 73 LEU A N 1
ATOM 520 C CA . LEU A 1 73 ? 21.338 24.735 -11.392 1.00 65.69 73 LEU A CA 1
ATOM 521 C C . LEU A 1 73 ? 21.606 25.578 -10.133 1.00 65.69 73 LEU A C 1
ATOM 523 O O . LEU A 1 73 ? 20.939 26.584 -9.918 1.00 65.69 73 LEU A O 1
ATOM 527 N N . LYS A 1 74 ? 22.536 25.148 -9.272 1.00 67.44 74 LYS A N 1
ATOM 528 C CA . LYS A 1 74 ? 22.936 25.885 -8.061 1.00 67.44 74 LYS A CA 1
ATOM 529 C C . LYS A 1 74 ? 24.066 26.877 -8.314 1.00 67.44 74 LYS A C 1
ATOM 531 O O . LYS A 1 74 ? 24.253 27.781 -7.506 1.00 67.44 74 LYS A O 1
ATOM 536 N N . SER A 1 75 ? 24.845 26.682 -9.372 1.00 64.31 75 SER A N 1
ATOM 537 C CA . SER A 1 75 ? 25.812 27.669 -9.839 1.00 64.31 75 SER A CA 1
ATOM 538 C C . SER A 1 75 ? 25.108 28.664 -10.759 1.00 64.31 75 SER A C 1
ATOM 540 O O . SER A 1 75 ? 24.420 28.243 -11.679 1.00 64.31 75 SER A O 1
ATOM 542 N N . ASP A 1 76 ? 25.335 29.966 -10.590 1.00 61.53 76 ASP A N 1
ATOM 543 C CA . ASP A 1 76 ? 24.809 31.022 -11.481 1.00 61.53 76 ASP A CA 1
ATOM 544 C C . ASP A 1 76 ? 25.394 30.980 -12.919 1.00 61.53 76 ASP A C 1
ATOM 546 O O . ASP A 1 76 ? 25.276 31.933 -13.685 1.00 61.53 76 ASP A O 1
ATOM 550 N N . ASP A 1 77 ? 26.044 29.879 -13.303 1.00 61.38 77 ASP A N 1
ATOM 551 C CA . ASP A 1 77 ? 26.822 29.712 -14.531 1.00 61.38 77 ASP A CA 1
ATOM 552 C C . ASP A 1 77 ? 26.064 28.847 -15.556 1.00 61.38 77 ASP A C 1
ATOM 554 O O . ASP A 1 77 ? 26.499 27.772 -15.981 1.00 61.38 77 ASP A O 1
ATOM 558 N N . ILE A 1 78 ? 24.856 29.291 -15.915 1.00 58.81 78 ILE A N 1
ATOM 559 C CA . ILE A 1 78 ? 23.987 28.593 -16.869 1.00 58.81 78 ILE A CA 1
ATOM 560 C C . ILE A 1 78 ? 24.169 29.221 -18.255 1.00 58.81 78 ILE A C 1
ATOM 562 O O . ILE A 1 78 ? 23.456 30.141 -18.644 1.00 58.81 78 ILE A O 1
ATOM 566 N N . SER A 1 79 ? 25.133 28.712 -19.024 1.00 63.97 79 SER A N 1
ATOM 567 C CA . SER A 1 79 ? 25.157 28.921 -20.477 1.00 63.97 79 SER A CA 1
ATOM 568 C C . SER A 1 79 ? 24.204 27.935 -21.165 1.00 63.97 79 SER A C 1
ATOM 570 O O . SER A 1 79 ? 24.232 26.740 -20.857 1.00 63.97 79 SER A O 1
ATOM 572 N N . ASP A 1 80 ? 23.417 28.400 -22.143 1.00 60.25 80 ASP A N 1
ATOM 573 C CA . ASP A 1 80 ? 22.448 27.587 -22.905 1.00 60.25 80 ASP A CA 1
ATOM 574 C C . ASP A 1 80 ? 23.058 26.304 -23.503 1.00 60.25 80 ASP A C 1
ATOM 576 O O . ASP A 1 80 ? 22.415 25.254 -23.545 1.00 60.25 80 ASP A O 1
ATOM 580 N N . SER A 1 81 ? 24.331 26.351 -23.917 1.00 61.12 81 SER A N 1
ATOM 581 C CA . SER A 1 81 ? 25.034 25.191 -24.492 1.00 61.12 81 SER A CA 1
ATOM 582 C C . SER A 1 81 ? 25.360 24.110 -23.453 1.00 61.12 81 SER A C 1
ATOM 584 O O . SER A 1 81 ? 25.282 22.920 -23.757 1.00 61.12 81 SER A O 1
ATOM 586 N N . ASN A 1 82 ? 25.666 24.503 -22.211 1.00 69.12 82 ASN A N 1
ATOM 587 C CA . ASN A 1 82 ? 25.887 23.561 -21.110 1.00 69.12 82 ASN A CA 1
ATOM 588 C C . ASN A 1 82 ? 24.561 22.936 -20.658 1.00 69.12 82 ASN A C 1
ATOM 590 O O . ASN A 1 82 ? 24.513 21.753 -20.324 1.00 69.12 82 ASN A O 1
ATOM 594 N N . HIS A 1 83 ? 23.476 23.714 -20.703 1.00 73.12 83 HIS A N 1
ATOM 595 C CA . HIS A 1 83 ? 22.145 23.269 -20.303 1.00 73.12 83 HIS A CA 1
ATOM 596 C C . HIS A 1 83 ? 21.584 22.185 -21.236 1.00 73.12 83 HIS A C 1
ATOM 598 O O . HIS A 1 83 ? 21.088 21.160 -20.766 1.00 73.12 83 HIS A O 1
ATOM 604 N N . GLN A 1 84 ? 21.704 22.360 -22.557 1.00 75.31 84 GLN A N 1
ATOM 605 C CA . GLN A 1 84 ? 21.225 21.359 -23.516 1.00 75.31 84 GLN A CA 1
ATOM 606 C C . GLN A 1 84 ? 22.026 20.047 -23.432 1.00 75.31 84 GLN A C 1
ATOM 608 O O . GLN A 1 84 ? 21.435 18.969 -23.441 1.00 75.31 84 GLN A O 1
ATOM 613 N N . LEU A 1 85 ? 23.350 20.123 -23.252 1.00 77.00 85 LEU A N 1
ATOM 614 C CA . LEU A 1 85 ? 24.200 18.939 -23.083 1.00 77.00 85 LEU A CA 1
ATOM 615 C C . LEU A 1 85 ? 23.825 18.128 -21.829 1.00 77.00 85 LEU A C 1
ATOM 617 O O . LEU A 1 85 ? 23.789 16.899 -21.863 1.00 77.00 85 LEU A O 1
ATOM 621 N N . LEU A 1 86 ? 23.503 18.811 -20.726 1.00 77.31 86 LEU A N 1
ATOM 622 C CA . LEU A 1 86 ? 23.037 18.177 -19.488 1.00 77.31 86 LEU A CA 1
ATOM 623 C C . LEU A 1 86 ? 21.686 17.481 -19.663 1.00 77.31 86 LEU A C 1
ATOM 625 O O . LEU A 1 86 ? 21.490 16.387 -19.126 1.00 77.31 86 LEU A O 1
ATOM 629 N N . ILE A 1 87 ? 20.760 18.096 -20.407 1.00 77.19 87 ILE A N 1
ATOM 630 C CA . ILE A 1 87 ? 19.469 17.483 -20.739 1.00 77.19 87 ILE A CA 1
ATOM 631 C C . ILE A 1 87 ? 19.696 16.195 -21.533 1.00 77.19 87 ILE A C 1
ATOM 633 O O . ILE A 1 87 ? 19.153 15.153 -21.162 1.00 77.19 87 ILE A O 1
ATOM 637 N N . ASP A 1 88 ? 20.528 16.242 -22.573 1.00 78.81 88 ASP A N 1
ATOM 638 C CA . ASP A 1 88 ? 20.774 15.094 -23.446 1.00 78.81 88 ASP A CA 1
ATOM 639 C C . ASP A 1 88 ? 21.427 13.923 -22.693 1.00 78.81 88 ASP A C 1
ATOM 641 O O . ASP A 1 88 ? 20.956 12.786 -22.795 1.00 78.81 88 ASP A O 1
ATOM 645 N N . GLU A 1 89 ? 22.441 14.193 -21.864 1.00 79.56 89 GLU A N 1
ATOM 646 C CA . GLU A 1 89 ? 23.080 13.184 -21.004 1.00 79.56 89 GLU A CA 1
ATOM 647 C C . GLU A 1 89 ? 22.097 12.577 -19.993 1.00 79.56 89 GLU A C 1
ATOM 649 O O . GLU A 1 89 ? 22.054 11.359 -19.790 1.00 79.56 89 GLU A O 1
ATOM 654 N N . THR A 1 90 ? 21.242 13.408 -19.392 1.00 80.81 90 THR A N 1
ATOM 655 C CA . THR A 1 90 ? 20.242 12.938 -18.426 1.00 80.81 90 THR A CA 1
ATOM 656 C C . THR A 1 90 ? 19.192 12.053 -19.100 1.00 80.81 90 THR A C 1
ATOM 658 O O . THR A 1 90 ? 18.869 10.978 -18.586 1.00 80.81 90 THR A O 1
ATOM 661 N N . LEU A 1 91 ? 18.687 12.448 -20.273 1.00 79.56 91 LEU A N 1
ATOM 662 C CA . LEU A 1 91 ? 17.742 11.643 -21.052 1.00 79.56 91 LEU A CA 1
ATOM 663 C C . LEU A 1 91 ? 18.364 10.309 -21.482 1.00 79.56 91 LEU A C 1
ATOM 665 O O . LEU A 1 91 ? 17.714 9.263 -21.397 1.00 79.56 91 LEU A O 1
ATOM 669 N N . LEU A 1 92 ? 19.638 10.310 -21.878 1.00 79.50 92 LEU A N 1
ATOM 670 C CA . LEU A 1 92 ? 20.350 9.094 -22.259 1.00 79.50 92 LEU A CA 1
ATOM 671 C C . LEU A 1 92 ? 20.526 8.128 -21.075 1.00 79.50 92 LEU A C 1
ATOM 673 O O . LEU A 1 92 ? 20.300 6.921 -21.224 1.00 79.50 92 LEU A O 1
ATOM 677 N N . ALA A 1 93 ? 20.861 8.637 -19.888 1.00 80.31 93 ALA A N 1
ATOM 678 C CA . ALA A 1 93 ? 20.971 7.829 -18.674 1.00 80.31 93 ALA A CA 1
ATOM 679 C C . ALA A 1 93 ? 19.622 7.197 -18.276 1.00 80.31 93 ALA A C 1
ATOM 681 O O . ALA A 1 93 ? 19.560 6.007 -17.943 1.00 80.31 93 ALA A O 1
ATOM 682 N N . VAL A 1 94 ? 18.519 7.950 -18.391 1.00 77.75 94 VAL A N 1
ATOM 683 C CA . VAL A 1 94 ? 17.159 7.423 -18.182 1.00 77.75 94 VAL A CA 1
ATOM 684 C C . VAL A 1 94 ? 16.867 6.305 -19.188 1.00 77.75 94 VAL A C 1
ATOM 686 O O . VAL A 1 94 ? 16.489 5.201 -18.789 1.00 77.75 94 VAL A O 1
ATOM 689 N N . ALA A 1 95 ? 17.108 6.536 -20.481 1.00 76.94 95 ALA A N 1
ATOM 690 C CA . ALA A 1 95 ? 16.895 5.556 -21.548 1.00 76.94 95 ALA A CA 1
ATOM 691 C C . ALA A 1 95 ? 17.666 4.237 -21.328 1.00 76.94 95 ALA A C 1
ATOM 693 O O . ALA A 1 95 ? 17.120 3.142 -21.527 1.00 76.94 95 ALA A O 1
ATOM 694 N N . ARG A 1 96 ? 18.919 4.307 -20.860 1.00 76.00 96 ARG A N 1
ATOM 695 C CA . ARG A 1 96 ? 19.721 3.120 -20.506 1.00 76.00 96 ARG A CA 1
ATOM 696 C C . ARG A 1 96 ? 19.134 2.371 -19.320 1.00 76.00 96 ARG A C 1
ATOM 698 O O . ARG A 1 96 ? 18.978 1.147 -19.376 1.00 76.00 96 ARG A O 1
ATOM 705 N N . ALA A 1 97 ? 18.749 3.086 -18.268 1.00 75.50 97 ALA A N 1
ATOM 706 C CA . ALA A 1 97 ? 18.144 2.464 -17.101 1.00 75.50 97 ALA A CA 1
ATOM 707 C C . ALA A 1 97 ? 16.805 1.777 -17.434 1.00 75.50 97 ALA A C 1
ATOM 709 O O . ALA A 1 97 ? 16.503 0.716 -16.888 1.00 75.50 97 ALA A O 1
ATOM 710 N N . LEU A 1 98 ? 16.044 2.311 -18.395 1.00 72.88 98 LEU A N 1
ATOM 711 C CA . LEU A 1 98 ? 14.834 1.678 -18.937 1.00 72.88 98 LEU A CA 1
ATOM 712 C C . LEU A 1 98 ? 15.108 0.386 -19.720 1.00 72.88 98 LEU A C 1
ATOM 714 O O . LEU A 1 98 ? 14.241 -0.491 -19.791 1.00 72.88 98 LEU A O 1
ATOM 718 N N . SER A 1 99 ? 16.295 0.259 -20.308 1.00 72.56 99 SER A N 1
ATOM 719 C CA . SER A 1 99 ? 16.619 -0.807 -21.260 1.00 72.56 99 SER A CA 1
ATOM 720 C C . SER A 1 99 ? 17.267 -2.038 -20.610 1.00 72.56 99 SER A C 1
ATOM 722 O O . SER A 1 99 ? 17.091 -3.149 -21.106 1.00 72.56 99 SER A O 1
ATOM 724 N N . THR A 1 100 ? 17.943 -1.889 -19.466 1.00 69.19 100 THR A N 1
ATOM 725 C CA . THR A 1 100 ? 18.728 -2.968 -18.820 1.00 69.19 100 THR A CA 1
ATOM 726 C C . THR A 1 100 ? 17.917 -3.950 -17.947 1.00 69.19 100 THR A C 1
ATOM 728 O O . THR A 1 100 ? 18.463 -4.916 -17.416 1.00 69.19 100 THR A O 1
ATOM 731 N N . GLY A 1 101 ? 16.603 -3.758 -17.795 1.00 56.94 101 GLY A N 1
ATOM 732 C CA . GLY A 1 101 ? 15.789 -4.408 -16.754 1.00 56.94 101 GLY A CA 1
ATOM 733 C C . GLY A 1 101 ? 15.200 -5.810 -16.994 1.00 56.94 101 GLY A C 1
ATOM 734 O O . GLY A 1 101 ? 14.367 -6.248 -16.197 1.00 56.94 101 GLY A O 1
ATOM 735 N N . GLN A 1 102 ? 15.557 -6.538 -18.056 1.00 54.41 102 GLN A N 1
ATOM 736 C CA . GLN A 1 102 ? 14.779 -7.707 -18.529 1.00 54.41 102 GLN A CA 1
ATOM 737 C C . GLN A 1 102 ? 15.186 -9.095 -17.969 1.00 54.41 102 GLN A C 1
ATOM 739 O O . GLN A 1 102 ? 15.205 -10.073 -18.709 1.00 54.41 102 GLN A O 1
ATOM 744 N N . SER A 1 103 ? 15.467 -9.246 -16.667 1.00 54.34 103 SER A N 1
ATOM 745 C CA . SER A 1 103 ? 15.688 -10.591 -16.075 1.00 54.34 103 SER A CA 1
ATOM 746 C C . SER A 1 103 ? 14.402 -11.220 -15.506 1.00 54.34 103 SER A C 1
ATOM 748 O O . SER A 1 103 ? 13.568 -10.538 -14.907 1.00 54.34 103 SER A O 1
ATOM 750 N N . ALA A 1 104 ? 14.240 -12.543 -15.639 1.00 47.81 104 ALA A N 1
ATOM 751 C CA . ALA A 1 104 ? 13.046 -13.287 -15.213 1.00 47.81 104 ALA A CA 1
ATOM 752 C C . ALA A 1 104 ? 12.746 -13.179 -13.701 1.00 47.81 104 ALA A C 1
ATOM 754 O O . ALA A 1 104 ? 11.579 -13.102 -13.302 1.00 47.81 104 ALA A O 1
ATOM 755 N N . GLN A 1 105 ? 13.778 -13.097 -12.851 1.00 52.28 105 GLN A N 1
ATOM 756 C CA . GLN A 1 105 ? 13.601 -12.861 -11.410 1.00 52.28 105 GLN A CA 1
ATOM 757 C C . GLN A 1 105 ? 13.013 -11.467 -11.129 1.00 52.28 105 GLN A C 1
ATOM 759 O O . GLN A 1 105 ? 12.128 -11.327 -10.279 1.00 52.28 105 GLN A O 1
ATOM 764 N N . ASN A 1 106 ? 13.397 -10.461 -11.920 1.00 55.22 106 ASN A N 1
ATOM 765 C CA . ASN A 1 106 ? 12.917 -9.081 -11.797 1.00 55.22 106 ASN A CA 1
ATOM 766 C C . ASN A 1 106 ? 11.436 -8.935 -12.179 1.00 55.22 106 ASN A C 1
ATOM 768 O O . ASN A 1 106 ? 10.713 -8.145 -11.570 1.00 55.22 106 ASN A O 1
ATOM 772 N N . LEU A 1 107 ? 10.939 -9.752 -13.117 1.00 55.97 107 LEU A N 1
ATOM 773 C CA . LEU A 1 107 ? 9.514 -9.792 -13.470 1.00 55.97 107 LEU A CA 1
ATOM 774 C C . LEU A 1 107 ? 8.634 -10.294 -12.316 1.00 55.97 107 LEU A C 1
ATOM 776 O O . LEU A 1 107 ? 7.470 -9.907 -12.219 1.00 55.97 107 LEU A O 1
ATOM 780 N N . SER A 1 108 ? 9.153 -11.172 -11.453 1.00 62.66 108 SER A N 1
ATOM 781 C CA . SER A 1 108 ? 8.403 -11.697 -10.301 1.00 62.66 108 SER A CA 1
ATOM 782 C C . SER A 1 108 ? 8.240 -10.653 -9.193 1.00 62.66 108 SER A C 1
ATOM 784 O O . SER A 1 108 ? 7.166 -10.541 -8.607 1.00 62.66 108 SER A O 1
ATOM 786 N N . ILE A 1 109 ? 9.290 -9.873 -8.917 1.00 63.41 109 ILE A N 1
ATOM 787 C CA . ILE A 1 109 ? 9.285 -8.809 -7.904 1.00 63.41 109 ILE A CA 1
ATOM 788 C C . ILE A 1 109 ? 8.373 -7.678 -8.378 1.00 63.41 109 ILE A C 1
ATOM 790 O O . ILE A 1 109 ? 7.477 -7.259 -7.651 1.00 63.41 109 ILE A O 1
ATOM 794 N N . ARG A 1 110 ? 8.511 -7.276 -9.648 1.00 60.91 110 ARG A N 1
ATOM 795 C CA . ARG A 1 110 ? 7.652 -6.264 -10.271 1.00 60.91 110 ARG A CA 1
ATOM 796 C C . ARG A 1 110 ? 6.173 -6.644 -10.233 1.00 60.91 110 ARG A C 1
ATOM 798 O O . ARG A 1 110 ? 5.345 -5.812 -9.881 1.00 60.91 110 ARG A O 1
ATOM 805 N N . ARG A 1 111 ? 5.827 -7.893 -10.571 1.00 67.81 111 ARG A N 1
ATOM 806 C CA . ARG A 1 111 ? 4.433 -8.371 -10.512 1.00 67.81 111 ARG A CA 1
ATOM 807 C C . ARG A 1 111 ? 3.862 -8.315 -9.095 1.00 67.81 111 ARG A C 1
ATOM 809 O O . ARG A 1 111 ? 2.719 -7.906 -8.934 1.00 67.81 111 ARG A O 1
ATOM 816 N N . ARG A 1 112 ? 4.653 -8.686 -8.084 1.00 74.19 112 ARG A N 1
ATOM 817 C CA . ARG A 1 112 ? 4.239 -8.647 -6.672 1.00 74.19 112 ARG A CA 1
ATOM 818 C C . ARG A 1 112 ? 4.056 -7.214 -6.169 1.00 74.19 112 ARG A C 1
ATOM 820 O O . ARG A 1 112 ? 3.030 -6.935 -5.561 1.00 74.19 112 ARG A O 1
ATOM 827 N N . TYR A 1 113 ? 4.967 -6.305 -6.514 1.00 72.44 113 TYR A N 1
ATOM 828 C CA . TYR A 1 113 ? 4.820 -4.875 -6.227 1.00 72.44 113 TYR A CA 1
ATOM 829 C C . TYR A 1 113 ? 3.548 -4.287 -6.849 1.00 72.44 113 TYR A C 1
ATOM 831 O O . TYR A 1 113 ? 2.712 -3.742 -6.135 1.00 72.44 113 TYR A O 1
ATOM 839 N N . LEU A 1 114 ? 3.349 -4.471 -8.160 1.00 70.12 114 LEU A N 1
ATOM 840 C CA . LEU A 1 114 ? 2.171 -3.943 -8.856 1.00 70.12 114 LEU A CA 1
ATOM 841 C C . LEU A 1 114 ? 0.865 -4.528 -8.310 1.00 70.12 114 LEU A C 1
ATOM 843 O O . LEU A 1 114 ? -0.125 -3.811 -8.208 1.00 70.12 114 LEU A O 1
ATOM 847 N N . LEU A 1 115 ? 0.859 -5.814 -7.945 1.00 76.62 115 LEU A N 1
ATOM 848 C CA . LEU A 1 115 ? -0.306 -6.444 -7.334 1.00 76.62 115 LEU A CA 1
ATOM 849 C C . LEU A 1 115 ? -0.629 -5.829 -5.966 1.00 76.62 115 LEU A C 1
ATOM 851 O O . LEU A 1 115 ? -1.786 -5.507 -5.706 1.00 76.62 115 LEU A O 1
ATOM 855 N N . ALA A 1 116 ? 0.377 -5.658 -5.105 1.00 74.06 116 ALA A N 1
ATOM 856 C CA . ALA A 1 116 ? 0.197 -5.057 -3.786 1.00 74.06 116 ALA A CA 1
ATOM 857 C C . ALA A 1 116 ? -0.275 -3.596 -3.895 1.00 74.06 116 ALA A C 1
ATOM 859 O O . ALA A 1 116 ? -1.220 -3.211 -3.208 1.00 74.06 116 ALA A O 1
ATOM 860 N N . ARG A 1 117 ? 0.311 -2.823 -4.819 1.00 77.12 117 ARG A N 1
ATOM 861 C CA . ARG A 1 117 ? -0.064 -1.427 -5.072 1.00 77.12 117 ARG A CA 1
ATOM 862 C C . ARG A 1 117 ? -1.503 -1.294 -5.561 1.00 77.12 117 ARG A C 1
ATOM 864 O O . ARG A 1 117 ? -2.281 -0.589 -4.931 1.00 77.12 117 ARG A O 1
ATOM 871 N N . ARG A 1 118 ? -1.892 -2.044 -6.599 1.00 77.62 118 ARG A N 1
ATOM 872 C CA . ARG A 1 118 ? -3.268 -2.027 -7.135 1.00 77.62 118 ARG A CA 1
ATOM 873 C C . ARG A 1 118 ? -4.306 -2.451 -6.105 1.00 77.62 118 ARG A C 1
ATOM 875 O O . ARG A 1 118 ? -5.398 -1.902 -6.056 1.00 77.62 118 ARG A O 1
ATOM 882 N N . ALA A 1 119 ? -3.973 -3.422 -5.261 1.00 83.25 119 ALA A N 1
ATOM 883 C CA . ALA A 1 119 ? -4.841 -3.818 -4.159 1.00 83.25 119 ALA A CA 1
ATOM 884 C C . ALA A 1 119 ? -5.011 -2.711 -3.128 1.00 83.25 119 ALA A C 1
ATOM 886 O O . ALA A 1 119 ? -6.123 -2.498 -2.659 1.00 83.25 119 ALA A O 1
ATOM 887 N N . ARG A 1 120 ? -3.938 -1.992 -2.797 1.00 78.31 120 ARG A N 1
ATOM 888 C CA . ARG A 1 120 ? -4.014 -0.841 -1.903 1.00 78.31 120 ARG A CA 1
ATOM 889 C C . ARG A 1 120 ? -4.825 0.302 -2.518 1.00 78.31 120 ARG A C 1
ATOM 891 O O . ARG A 1 120 ? -5.683 0.847 -1.837 1.00 78.31 120 ARG A O 1
ATOM 898 N N . GLU A 1 121 ? -4.604 0.625 -3.789 1.00 76.06 121 GLU A N 1
ATOM 899 C CA . GLU A 1 121 ? -5.399 1.611 -4.540 1.00 76.06 121 GLU A CA 1
ATOM 900 C C . GLU A 1 121 ? -6.893 1.242 -4.492 1.00 76.06 121 GLU A C 1
ATOM 902 O O . GLU A 1 121 ? -7.717 2.037 -4.043 1.00 76.06 121 GLU A O 1
ATOM 907 N N . TYR A 1 122 ? -7.227 -0.018 -4.787 1.00 82.00 122 TYR A N 1
ATOM 908 C CA . TYR A 1 122 ? -8.598 -0.530 -4.715 1.00 82.00 122 TYR A CA 1
ATOM 909 C C . TYR A 1 122 ? -9.216 -0.441 -3.303 1.00 82.00 122 TYR A C 1
ATOM 911 O O . TYR A 1 122 ? -10.416 -0.205 -3.155 1.00 82.00 122 TYR A O 1
ATOM 919 N N . MET A 1 123 ? -8.415 -0.615 -2.244 1.00 80.75 123 MET A N 1
ATOM 920 C CA . MET A 1 123 ? -8.862 -0.403 -0.860 1.00 80.75 123 MET A CA 1
ATOM 921 C C . MET A 1 123 ? -9.118 1.085 -0.554 1.00 80.75 123 MET A C 1
ATOM 923 O O . MET A 1 123 ? -10.050 1.411 0.182 1.00 80.75 123 MET A O 1
ATOM 927 N N . LEU A 1 124 ? -8.298 1.995 -1.089 1.00 71.19 124 LEU A N 1
ATOM 928 C CA . LEU A 1 124 ? -8.379 3.439 -0.835 1.00 71.19 124 LEU A CA 1
ATOM 929 C C . LEU A 1 124 ? -9.528 4.119 -1.587 1.00 71.19 124 LEU A C 1
ATOM 931 O O . LEU A 1 124 ? -10.119 5.057 -1.054 1.00 71.19 124 LEU A O 1
ATOM 935 N N . GLU A 1 125 ? -9.879 3.640 -2.780 1.00 74.94 125 GLU A N 1
ATOM 936 C CA . GLU A 1 125 ? -11.007 4.160 -3.568 1.00 74.94 125 GLU A CA 1
ATOM 937 C C . GLU A 1 125 ? -12.365 3.919 -2.887 1.00 74.94 125 GLU A C 1
ATOM 939 O O . GLU A 1 125 ? -13.308 4.687 -3.069 1.00 74.94 125 GLU A O 1
ATOM 944 N N . ARG A 1 126 ? -12.473 2.886 -2.043 1.00 71.50 126 ARG A N 1
ATOM 945 C CA . ARG A 1 126 ? -13.724 2.468 -1.387 1.00 71.50 126 ARG A CA 1
ATOM 946 C C . ARG A 1 126 ? -13.760 2.811 0.104 1.00 71.50 126 ARG A C 1
ATOM 948 O O . ARG A 1 126 ? -14.079 1.959 0.932 1.00 71.50 126 ARG A O 1
ATOM 955 N N . LYS A 1 127 ? -13.471 4.071 0.455 1.00 62.25 127 LYS A N 1
ATOM 956 C CA . LYS A 1 127 ? -13.392 4.545 1.857 1.00 62.25 127 LYS A CA 1
ATOM 957 C C . LYS A 1 127 ? -14.621 4.201 2.713 1.00 62.25 127 LYS A C 1
ATOM 959 O O . LYS A 1 127 ? -14.455 3.854 3.874 1.00 62.25 127 LYS A O 1
ATOM 964 N N . GLN A 1 128 ? -15.825 4.262 2.138 1.00 60.03 128 GLN A N 1
ATOM 965 C CA . GLN A 1 128 ? -17.091 4.021 2.852 1.00 60.03 128 GLN A CA 1
ATOM 966 C C . GLN A 1 128 ? -17.519 2.544 2.900 1.00 60.03 128 GLN A C 1
ATOM 968 O O . GLN A 1 128 ? -18.367 2.176 3.700 1.00 60.03 128 GLN A O 1
ATOM 973 N N . SER A 1 129 ? -16.949 1.679 2.055 1.00 72.69 129 SER A N 1
ATOM 974 C CA . SER A 1 129 ? -17.299 0.253 2.002 1.00 72.69 129 SER A CA 1
ATOM 975 C C . SER A 1 129 ? -16.048 -0.567 1.725 1.00 72.69 129 SER A C 1
ATOM 977 O O . SER A 1 129 ? -15.814 -1.026 0.602 1.00 72.69 129 SER A O 1
ATOM 979 N N . LEU A 1 130 ? -15.229 -0.725 2.765 1.00 73.69 130 LEU A N 1
ATOM 980 C CA . LEU A 1 130 ? -13.929 -1.378 2.662 1.00 73.69 130 LEU A CA 1
ATOM 981 C C . LEU A 1 130 ? -14.076 -2.834 2.196 1.00 73.69 130 LEU A C 1
ATOM 983 O O . LEU A 1 130 ? -14.695 -3.635 2.910 1.00 73.69 130 LEU A O 1
ATOM 987 N N . PRO A 1 131 ? -13.482 -3.194 1.043 1.00 82.38 131 PRO A N 1
ATOM 988 C CA . PRO A 1 131 ? -13.699 -4.488 0.422 1.00 82.38 131 PRO A CA 1
ATOM 989 C C . PRO A 1 131 ? -13.120 -5.624 1.270 1.00 82.38 131 PRO A C 1
ATOM 991 O O . PRO A 1 131 ? -12.095 -5.499 1.946 1.00 82.38 131 PRO A O 1
ATOM 994 N N . SER A 1 132 ? -13.781 -6.770 1.214 1.00 87.75 132 SER A N 1
ATOM 995 C CA . SER A 1 132 ? -13.256 -8.044 1.685 1.00 87.75 132 SER A CA 1
ATOM 996 C C . SER A 1 132 ? -12.056 -8.484 0.842 1.00 87.75 132 SER A C 1
ATOM 998 O O . SER A 1 132 ? -11.909 -8.114 -0.323 1.00 87.75 132 SER A O 1
ATOM 1000 N N . ILE A 1 133 ? -11.207 -9.351 1.401 1.00 89.81 133 ILE A N 1
ATOM 1001 C CA . ILE A 1 133 ? -10.097 -9.941 0.635 1.00 89.81 133 ILE A CA 1
ATOM 1002 C C . ILE A 1 133 ? -10.590 -10.644 -0.625 1.00 89.81 133 ILE A C 1
ATOM 1004 O O . ILE A 1 133 ? -9.939 -10.548 -1.662 1.00 89.81 133 ILE A O 1
ATOM 1008 N N . THR A 1 134 ? -11.729 -11.326 -0.543 1.00 90.06 134 THR A N 1
ATOM 1009 C CA . THR A 1 134 ? -12.319 -12.033 -1.677 1.00 90.06 134 THR A CA 1
ATOM 1010 C C . THR A 1 134 ? -12.666 -11.069 -2.809 1.00 90.06 134 THR A C 1
ATOM 1012 O O . THR A 1 134 ? -12.331 -11.339 -3.957 1.00 90.06 134 THR A O 1
ATOM 1015 N N . GLU A 1 135 ? -13.256 -9.913 -2.499 1.00 90.19 135 GLU A N 1
ATOM 1016 C CA . GLU A 1 135 ? -13.564 -8.884 -3.499 1.00 90.19 135 GLU A CA 1
ATOM 1017 C C . GLU A 1 135 ? -12.300 -8.319 -4.147 1.00 90.19 135 GLU A C 1
ATOM 1019 O O . GLU A 1 135 ? -12.267 -8.155 -5.362 1.00 90.19 135 GLU A O 1
ATOM 1024 N N . ILE A 1 136 ? -11.240 -8.090 -3.367 1.00 90.12 136 ILE A N 1
ATOM 1025 C CA . ILE A 1 136 ? -9.947 -7.624 -3.895 1.00 90.12 136 ILE A CA 1
ATOM 1026 C C . ILE A 1 136 ? -9.327 -8.681 -4.812 1.00 90.12 136 ILE A C 1
ATOM 1028 O O . ILE A 1 136 ? -8.847 -8.367 -5.899 1.00 90.12 136 ILE A O 1
ATOM 1032 N N . CYS A 1 137 ? -9.346 -9.947 -4.392 1.00 92.94 137 CYS A N 1
ATOM 1033 C CA . CYS A 1 137 ? -8.823 -11.054 -5.188 1.00 92.94 137 CYS A CA 1
ATOM 1034 C C . CYS A 1 137 ? -9.578 -11.196 -6.513 1.00 92.94 137 CYS A C 1
ATOM 1036 O O . CYS A 1 137 ? -8.949 -11.358 -7.557 1.00 92.94 137 CYS A O 1
ATOM 1038 N N . ASN A 1 138 ? -10.906 -11.070 -6.475 1.00 92.38 138 ASN A N 1
ATOM 1039 C CA . ASN A 1 138 ? -11.756 -11.126 -7.659 1.00 92.38 138 ASN A CA 1
ATOM 1040 C C . ASN A 1 138 ? -11.504 -9.936 -8.594 1.00 92.38 138 ASN A C 1
ATOM 1042 O O . ASN A 1 138 ? -11.325 -10.142 -9.791 1.00 92.38 138 ASN A O 1
ATOM 1046 N N . ALA A 1 139 ? -11.432 -8.715 -8.053 1.00 89.69 139 ALA A N 1
ATOM 1047 C CA . ALA A 1 139 ? -11.188 -7.498 -8.827 1.00 89.69 139 ALA A CA 1
ATOM 1048 C C . ALA A 1 139 ? -9.807 -7.489 -9.503 1.00 89.69 139 ALA A C 1
ATOM 1050 O O . ALA A 1 139 ? -9.652 -6.946 -10.592 1.00 89.69 139 ALA A O 1
ATOM 1051 N N . LEU A 1 140 ? -8.802 -8.101 -8.871 1.00 87.69 140 LEU A N 1
ATOM 1052 C CA . LEU A 1 140 ? -7.426 -8.141 -9.377 1.00 87.69 140 LEU A CA 1
ATOM 1053 C C . LEU A 1 140 ? -7.047 -9.466 -10.040 1.00 87.69 140 LEU A C 1
ATOM 1055 O O . LEU A 1 140 ? -5.875 -9.666 -10.366 1.00 87.69 140 LEU A O 1
ATOM 1059 N N . HIS A 1 141 ? -8.012 -10.372 -10.215 1.00 90.31 141 HIS A N 1
ATOM 1060 C CA . HIS A 1 141 ? -7.817 -11.697 -10.803 1.00 90.31 141 HIS A CA 1
ATOM 1061 C C . HIS A 1 141 ? -6.629 -12.462 -10.188 1.00 90.31 141 HIS A C 1
ATOM 1063 O O . HIS A 1 141 ? -5.771 -13.001 -10.889 1.00 90.31 141 HIS A O 1
ATOM 1069 N N . THR A 1 142 ? -6.560 -12.492 -8.855 1.00 92.31 142 THR A N 1
ATOM 1070 C CA . THR A 1 142 ? -5.479 -13.141 -8.099 1.00 92.31 142 THR A CA 1
ATOM 1071 C C . THR A 1 142 ? -6.021 -14.084 -7.025 1.00 92.31 142 THR A C 1
ATOM 1073 O O . THR A 1 142 ? -7.214 -14.107 -6.741 1.00 92.31 142 THR A O 1
ATOM 1076 N N . SER A 1 143 ? -5.136 -14.864 -6.401 1.00 93.50 143 SER A N 1
ATOM 1077 C CA . SER A 1 143 ? -5.484 -15.693 -5.239 1.00 93.50 143 SER A CA 1
ATOM 1078 C C . SER A 1 143 ? -5.144 -14.985 -3.924 1.00 93.50 143 SER A C 1
ATOM 1080 O O . SER A 1 143 ? -4.185 -14.211 -3.879 1.00 93.50 143 SER A O 1
ATOM 1082 N N . ASP A 1 144 ? -5.847 -15.320 -2.833 1.00 93.50 144 ASP A N 1
ATOM 1083 C CA . ASP A 1 144 ? -5.531 -14.814 -1.481 1.00 93.50 144 ASP A CA 1
ATOM 1084 C C . ASP A 1 144 ? -4.071 -15.119 -1.110 1.00 93.50 144 ASP A C 1
ATOM 1086 O O . ASP A 1 144 ? -3.338 -14.252 -0.645 1.00 93.50 144 ASP A O 1
ATOM 1090 N N . ARG A 1 145 ? -3.581 -16.322 -1.439 1.00 92.88 145 ARG A N 1
ATOM 1091 C CA . ARG A 1 145 ? -2.178 -16.704 -1.215 1.00 92.88 145 ARG A CA 1
ATOM 1092 C C . ARG A 1 145 ? -1.210 -15.757 -1.933 1.00 92.88 145 ARG A C 1
ATOM 1094 O O . ARG A 1 145 ? -0.264 -15.270 -1.316 1.00 92.88 145 ARG A O 1
ATOM 1101 N N . THR A 1 146 ? -1.434 -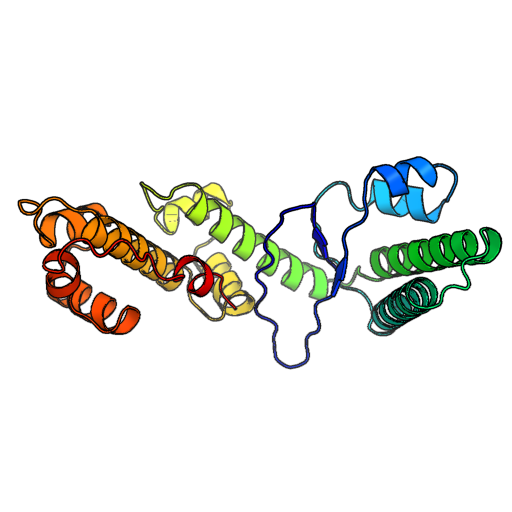15.490 -3.219 1.00 87.69 146 THR A N 1
ATOM 1102 C CA . THR A 1 146 ? -0.580 -14.596 -4.019 1.00 87.69 146 THR A CA 1
ATOM 1103 C C . THR A 1 146 ? -0.634 -13.164 -3.493 1.00 87.69 146 THR A C 1
ATOM 1105 O O . THR A 1 146 ? 0.408 -12.522 -3.353 1.00 87.69 146 THR A O 1
ATOM 1108 N N . LEU A 1 147 ? -1.831 -12.680 -3.157 1.00 90.12 147 LEU A N 1
ATOM 1109 C CA . LEU A 1 147 ? -2.041 -11.356 -2.583 1.00 90.12 147 LEU A CA 1
ATOM 1110 C C . LEU A 1 147 ? -1.334 -11.220 -1.230 1.00 90.12 147 LEU A C 1
ATOM 1112 O O . LEU A 1 147 ? -0.654 -10.228 -0.980 1.00 90.12 147 LEU A O 1
ATOM 1116 N N . HIS A 1 148 ? -1.430 -12.240 -0.379 1.00 89.44 148 HIS A N 1
ATOM 1117 C CA . HIS A 1 148 ? -0.776 -12.266 0.921 1.00 89.44 148 HIS A CA 1
ATOM 1118 C C . HIS A 1 148 ? 0.743 -12.168 0.798 1.00 89.44 148 HIS A C 1
ATOM 1120 O O . HIS A 1 148 ? 1.356 -11.363 1.496 1.00 89.44 148 HIS A O 1
ATOM 1126 N N . TYR A 1 149 ? 1.349 -12.954 -0.098 1.00 83.50 149 TYR A N 1
ATOM 1127 C CA . TYR A 1 149 ? 2.789 -12.877 -0.347 1.00 83.50 149 TYR A CA 1
ATOM 1128 C C . TYR A 1 149 ? 3.205 -11.514 -0.892 1.00 83.50 149 TYR A C 1
ATOM 1130 O O . TYR A 1 149 ? 4.191 -10.956 -0.418 1.00 83.50 149 TYR A O 1
ATOM 1138 N N . ALA A 1 150 ? 2.441 -10.966 -1.839 1.00 77.38 150 ALA A N 1
ATOM 1139 C CA . ALA A 1 150 ? 2.701 -9.644 -2.392 1.00 77.38 150 ALA A CA 1
ATOM 1140 C C . ALA A 1 150 ? 2.681 -8.561 -1.300 1.00 77.38 150 ALA A C 1
ATOM 1142 O O . ALA A 1 150 ? 3.638 -7.806 -1.177 1.00 77.38 150 ALA A O 1
ATOM 1143 N N . PHE A 1 151 ? 1.658 -8.539 -0.442 1.00 77.94 151 PHE A N 1
ATOM 1144 C CA . PHE A 1 151 ? 1.583 -7.594 0.680 1.00 77.94 151 PHE A CA 1
ATOM 1145 C C . PHE A 1 151 ? 2.703 -7.790 1.696 1.00 77.94 151 PHE A C 1
ATOM 1147 O O . PHE A 1 151 ? 3.304 -6.817 2.139 1.00 77.94 151 PHE A O 1
ATOM 1154 N N . LYS A 1 152 ? 3.018 -9.038 2.054 1.00 75.00 152 LYS A N 1
ATOM 1155 C CA . LYS A 1 152 ? 4.078 -9.316 3.025 1.00 75.00 152 LYS A CA 1
ATOM 1156 C C . LYS A 1 152 ? 5.445 -8.868 2.539 1.00 75.00 152 LYS A C 1
ATOM 1158 O O . LYS A 1 152 ? 6.246 -8.399 3.337 1.00 75.00 152 LYS A O 1
ATOM 1163 N N . GLU A 1 153 ? 5.707 -9.014 1.250 1.00 67.88 153 GLU A N 1
ATOM 1164 C CA . GLU A 1 153 ? 6.979 -8.627 0.660 1.00 67.88 153 GLU A CA 1
ATOM 1165 C C . GLU A 1 153 ? 7.098 -7.125 0.401 1.00 67.88 153 GLU A C 1
ATOM 1167 O O . GLU A 1 153 ? 8.200 -6.594 0.508 1.00 67.88 153 GLU A O 1
ATOM 1172 N N . VAL A 1 154 ? 5.990 -6.466 0.051 1.00 65.06 154 VAL A N 1
ATOM 1173 C CA . VAL A 1 154 ? 5.971 -5.052 -0.354 1.00 65.06 154 VAL A CA 1
ATOM 1174 C C . VAL A 1 154 ? 5.674 -4.118 0.814 1.00 65.06 154 VAL A C 1
ATOM 1176 O O . VAL A 1 154 ? 6.216 -3.029 0.848 1.00 65.06 154 VAL A O 1
ATOM 1179 N N . TYR A 1 155 ? 4.832 -4.525 1.765 1.00 65.94 155 TYR A N 1
ATOM 1180 C CA . TYR A 1 155 ? 4.397 -3.693 2.895 1.00 65.94 155 TYR A CA 1
ATOM 1181 C C . TYR A 1 155 ? 4.778 -4.270 4.267 1.00 65.94 155 TYR A C 1
ATOM 1183 O O . TYR A 1 155 ? 4.447 -3.692 5.297 1.00 65.94 155 TYR A O 1
ATOM 1191 N N . GLY A 1 156 ? 5.382 -5.464 4.332 1.00 69.00 156 GLY A N 1
ATOM 1192 C CA . GLY A 1 156 ? 5.708 -6.152 5.595 1.00 69.00 156 GLY A CA 1
ATOM 1193 C C . GLY A 1 156 ? 4.496 -6.702 6.372 1.00 69.00 156 GLY A C 1
ATOM 1194 O O . GLY A 1 156 ? 4.625 -7.558 7.259 1.00 69.00 156 GLY A O 1
ATOM 1195 N N . VAL A 1 157 ? 3.280 -6.287 6.018 1.00 77.50 157 VAL A N 1
ATOM 1196 C CA . VAL A 1 157 ? 2.018 -6.655 6.677 1.00 77.50 157 VAL A CA 1
ATOM 1197 C C . VAL A 1 157 ? 1.155 -7.549 5.789 1.00 77.50 157 VAL A C 1
ATOM 1199 O O . VAL A 1 157 ? 1.433 -7.730 4.612 1.00 77.50 157 VAL A O 1
ATOM 1202 N N . SER A 1 158 ? 0.127 -8.187 6.356 1.00 81.94 158 SER A N 1
ATOM 1203 C CA . SER A 1 158 ? -0.834 -8.958 5.555 1.00 81.94 158 SER A CA 1
ATOM 1204 C C . SER A 1 158 ? -1.935 -8.044 4.995 1.00 81.94 158 SER A C 1
ATOM 1206 O O . SER A 1 158 ? -2.239 -7.023 5.619 1.00 81.94 158 SER A O 1
ATOM 1208 N N . PRO A 1 159 ? -2.615 -8.429 3.897 1.00 84.62 159 PRO A N 1
ATOM 1209 C CA . PRO A 1 159 ? -3.734 -7.649 3.365 1.00 84.62 159 PRO A CA 1
ATOM 1210 C C . PRO A 1 159 ? -4.847 -7.460 4.407 1.00 84.62 159 PRO A C 1
ATOM 1212 O O . PRO A 1 159 ? -5.380 -6.367 4.553 1.00 84.62 159 PRO A O 1
ATOM 1215 N N . LYS A 1 160 ? -5.135 -8.495 5.219 1.00 88.06 160 LYS A N 1
ATOM 1216 C CA . LYS A 1 160 ? -6.115 -8.419 6.3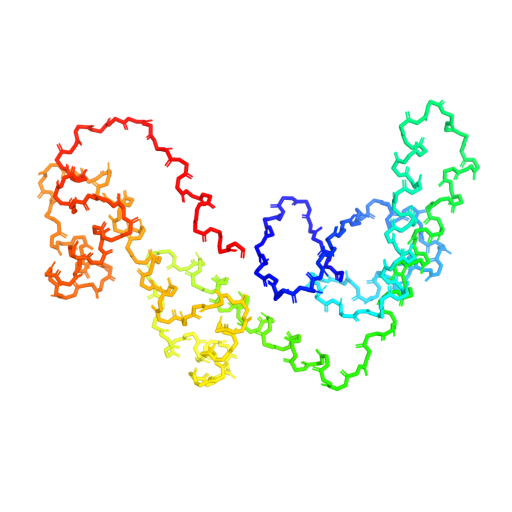25 1.00 88.06 160 LYS A CA 1
ATOM 1217 C C . LYS A 1 160 ? -5.741 -7.356 7.351 1.00 88.06 160 LYS A C 1
ATOM 1219 O O . LYS A 1 160 ? -6.618 -6.673 7.869 1.00 88.06 160 LYS A O 1
ATOM 1224 N N . HIS A 1 161 ? -4.453 -7.250 7.675 1.00 84.06 161 HIS A N 1
ATOM 1225 C CA . HIS A 1 161 ? -3.974 -6.270 8.640 1.00 84.06 161 HIS A CA 1
ATOM 1226 C C . HIS A 1 161 ? -4.121 -4.847 8.095 1.00 84.06 161 HIS A C 1
ATOM 1228 O O . HIS A 1 161 ? -4.595 -3.978 8.816 1.00 84.06 161 HIS A O 1
ATOM 1234 N N . CYS A 1 162 ? -3.795 -4.641 6.816 1.00 82.12 162 CYS A N 1
ATOM 1235 C CA . CYS A 1 162 ? -3.973 -3.358 6.138 1.00 82.12 162 CYS A CA 1
ATOM 1236 C C . CYS A 1 162 ? -5.453 -2.929 6.111 1.00 82.12 162 CYS A C 1
ATOM 1238 O O . CYS A 1 162 ? -5.778 -1.844 6.583 1.00 82.12 162 CYS A O 1
ATOM 1240 N N . ILE A 1 163 ? -6.366 -3.822 5.698 1.00 85.50 163 ILE A N 1
ATOM 1241 C CA . ILE A 1 163 ? -7.818 -3.555 5.715 1.00 85.50 163 ILE A CA 1
ATOM 1242 C C . ILE A 1 163 ? -8.297 -3.221 7.132 1.00 85.50 163 ILE A C 1
ATOM 1244 O O . ILE A 1 163 ? -9.055 -2.275 7.326 1.00 85.50 163 ILE A O 1
ATOM 1248 N N . LYS A 1 164 ? -7.857 -3.985 8.142 1.00 86.56 164 LYS A N 1
ATOM 1249 C CA . LYS A 1 164 ? -8.222 -3.727 9.540 1.00 86.56 164 LYS A CA 1
ATOM 1250 C C . LYS A 1 164 ? -7.747 -2.345 9.997 1.00 86.56 164 LYS A C 1
ATOM 1252 O O . LYS A 1 164 ? -8.523 -1.634 10.624 1.00 86.56 164 LYS A O 1
ATOM 1257 N N . ALA A 1 165 ? -6.508 -1.971 9.685 1.00 84.44 165 ALA A N 1
ATOM 1258 C CA . ALA A 1 165 ? -5.967 -0.662 10.036 1.00 84.44 165 ALA A CA 1
ATOM 1259 C C . ALA A 1 165 ? -6.785 0.471 9.406 1.00 84.44 165 ALA A C 1
ATOM 1261 O O . ALA A 1 165 ? -7.153 1.422 10.088 1.00 84.44 165 ALA A O 1
ATOM 1262 N N . GLN A 1 166 ? -7.163 0.320 8.138 1.00 82.56 166 GLN A N 1
ATOM 1263 C CA . GLN A 1 166 ? -7.998 1.299 7.451 1.00 82.56 166 GLN A CA 1
ATOM 1264 C C . GLN A 1 166 ? -9.412 1.391 8.051 1.00 82.56 166 GLN A C 1
ATOM 1266 O O . GLN A 1 166 ? -9.932 2.491 8.207 1.00 82.56 166 GLN A O 1
ATOM 1271 N N . ARG A 1 167 ? -10.011 0.259 8.458 1.00 86.69 167 ARG A N 1
ATOM 1272 C CA . ARG A 1 167 ? -11.300 0.232 9.180 1.00 86.69 167 ARG A CA 1
ATOM 1273 C C . ARG A 1 167 ? -11.221 0.948 10.526 1.00 86.69 167 ARG A C 1
ATOM 1275 O O . ARG A 1 167 ? -12.127 1.696 10.866 1.00 86.69 167 ARG A O 1
ATOM 1282 N N . LEU A 1 168 ? -10.145 0.727 11.283 1.00 85.19 168 LEU A N 1
ATOM 1283 C CA . LEU A 1 168 ? -9.913 1.406 12.560 1.00 85.19 168 LEU A CA 1
ATOM 1284 C C . LEU A 1 168 ? -9.752 2.916 12.370 1.00 85.19 168 LEU A C 1
ATOM 1286 O O . LEU A 1 168 ? -10.319 3.683 13.138 1.00 85.19 168 LEU A O 1
ATOM 1290 N N . PHE A 1 169 ? -9.022 3.339 11.337 1.00 84.88 169 PHE A N 1
ATOM 1291 C CA . PHE A 1 169 ? -8.841 4.755 11.024 1.00 84.88 169 PHE A CA 1
ATOM 1292 C C . PHE A 1 169 ? -10.141 5.438 10.594 1.00 84.88 169 PHE A C 1
ATOM 1294 O O . PHE A 1 169 ? -10.431 6.544 11.041 1.00 84.88 169 PHE A O 1
ATOM 1301 N N . ALA A 1 170 ? -10.950 4.776 9.767 1.00 83.62 170 ALA A N 1
ATOM 1302 C CA . ALA A 1 170 ? -12.252 5.304 9.380 1.00 83.62 170 ALA A CA 1
ATOM 1303 C C . ALA A 1 170 ? -13.190 5.424 10.598 1.00 83.62 170 ALA A C 1
ATOM 1305 O O . ALA A 1 170 ? -13.785 6.475 10.811 1.00 83.62 170 ALA A O 1
ATOM 1306 N N . ALA A 1 171 ? -13.212 4.409 11.471 1.00 89.12 171 ALA A N 1
ATOM 1307 C CA . ALA A 1 171 ? -13.943 4.472 12.736 1.00 89.12 171 ALA A CA 1
ATOM 1308 C C . ALA A 1 171 ? -13.457 5.616 13.639 1.00 89.12 171 ALA A C 1
ATOM 1310 O O . ALA A 1 171 ? -14.278 6.315 14.220 1.00 89.12 171 ALA A O 1
ATOM 1311 N N . TYR A 1 172 ? -12.143 5.832 13.739 1.00 86.81 172 TYR A N 1
ATOM 1312 C CA . TYR A 1 172 ? -11.562 6.958 14.475 1.00 86.81 172 TYR A CA 1
ATOM 1313 C C . TYR A 1 172 ? -12.041 8.305 13.914 1.00 86.81 172 TYR A C 1
ATOM 1315 O O . TYR A 1 172 ? -12.509 9.150 14.670 1.00 86.81 172 TYR A O 1
ATOM 1323 N N . SER A 1 173 ? -11.986 8.485 12.591 1.00 86.44 173 SER A N 1
ATOM 1324 C CA . SER A 1 173 ? -12.451 9.707 11.921 1.00 86.44 173 SER A CA 1
ATOM 1325 C C . SER A 1 173 ? -13.930 9.998 12.197 1.00 86.44 173 SER A C 1
ATOM 1327 O O . SER A 1 173 ? -14.300 11.145 12.458 1.00 86.44 173 SER A O 1
ATOM 1329 N N . ASP A 1 174 ? -14.775 8.968 12.169 1.00 88.81 174 ASP A N 1
ATOM 1330 C CA . ASP A 1 174 ? -16.198 9.122 12.467 1.00 88.81 174 ASP A CA 1
ATOM 1331 C C . ASP A 1 174 ? -16.429 9.406 13.951 1.00 88.81 174 ASP A C 1
ATOM 1333 O O . ASP A 1 174 ? -17.195 10.303 14.276 1.00 88.81 174 ASP A O 1
ATOM 1337 N N . LEU A 1 175 ? -15.722 8.728 14.862 1.00 89.75 175 LEU A N 1
ATOM 1338 C CA . LEU A 1 175 ? -15.815 8.988 16.305 1.00 89.75 175 LEU A CA 1
ATOM 1339 C C . LEU A 1 175 ? -15.433 10.430 16.659 1.00 89.75 175 LEU A C 1
ATOM 1341 O O . LEU A 1 175 ? -16.053 11.019 17.536 1.00 89.75 175 LEU A O 1
ATOM 1345 N N . GLN A 1 176 ? -14.459 11.019 15.961 1.00 87.75 176 GLN A N 1
ATOM 1346 C CA . GLN A 1 176 ? -14.056 12.414 16.169 1.00 87.75 176 GLN A CA 1
ATOM 1347 C C . GLN A 1 176 ? -15.111 13.443 15.740 1.00 87.75 176 GLN A C 1
ATOM 1349 O O . GLN A 1 176 ? -15.066 14.590 16.188 1.00 87.75 176 GLN A O 1
ATOM 1354 N N . THR A 1 177 ? -16.003 13.071 14.823 1.00 86.56 177 THR A N 1
ATOM 1355 C CA . THR A 1 177 ? -16.993 13.977 14.217 1.00 86.56 177 THR A CA 1
ATOM 1356 C C . THR A 1 177 ? -18.434 13.595 14.552 1.00 86.56 177 THR A C 1
ATOM 1358 O O . THR A 1 177 ? -19.364 14.285 14.133 1.00 86.56 177 THR A O 1
ATOM 1361 N N . ALA A 1 178 ? -18.619 12.522 15.319 1.00 86.56 178 ALA A N 1
ATOM 1362 C CA . ALA A 1 178 ? -19.911 11.980 15.689 1.00 86.56 178 ALA A CA 1
ATOM 1363 C C . ALA A 1 178 ? -20.697 12.921 16.611 1.00 86.56 178 ALA A C 1
ATOM 1365 O O . ALA A 1 178 ? -20.148 13.611 17.472 1.00 86.56 178 ALA A O 1
ATOM 1366 N N . GLU A 1 179 ? -22.019 12.921 16.442 1.00 85.06 179 GLU A N 1
ATOM 1367 C CA . GLU A 1 179 ? -22.923 13.640 17.334 1.00 85.06 179 GLU A CA 1
ATOM 1368 C C . GLU A 1 179 ? -23.013 12.950 18.711 1.00 85.06 179 GLU A C 1
ATOM 1370 O O . GLU A 1 179 ? -22.881 11.726 18.788 1.00 85.06 179 GLU A O 1
ATOM 1375 N N . PRO A 1 180 ? -23.339 13.682 19.798 1.00 75.94 180 PRO A N 1
ATOM 1376 C CA . PRO A 1 180 ? -23.348 13.144 21.168 1.00 75.94 180 PRO A CA 1
ATOM 1377 C C . PRO A 1 180 ? -24.260 11.930 21.415 1.00 75.94 180 PRO A C 1
ATOM 1379 O O . PRO A 1 180 ? -24.140 11.263 22.438 1.00 75.94 180 PRO A O 1
ATOM 1382 N N . LEU A 1 181 ? -25.215 11.662 20.520 1.00 82.69 181 LEU A N 1
ATOM 1383 C CA . LEU A 1 181 ? -26.172 10.555 20.631 1.00 82.69 181 LEU A CA 1
ATOM 1384 C C . LEU A 1 181 ? -25.712 9.279 19.905 1.00 82.69 181 LEU A C 1
ATOM 1386 O O . LEU A 1 181 ? -26.348 8.233 20.055 1.00 82.69 181 LEU A O 1
ATOM 1390 N N . VAL A 1 182 ? -24.639 9.350 19.113 1.00 88.62 182 VAL A N 1
ATOM 1391 C CA . VAL A 1 182 ? -24.110 8.203 18.368 1.00 88.62 182 VAL A CA 1
ATOM 1392 C C . VAL A 1 182 ? -23.398 7.257 19.325 1.00 88.62 182 VAL A C 1
ATOM 1394 O O . VAL A 1 182 ? -22.624 7.680 20.179 1.00 88.62 182 VAL A O 1
ATOM 1397 N N . LYS A 1 183 ? -23.627 5.950 19.182 1.00 92.56 183 LYS A N 1
ATOM 1398 C CA . LYS A 1 183 ? -22.930 4.950 19.995 1.00 92.56 183 LYS A CA 1
ATOM 1399 C C . LYS A 1 183 ? -21.671 4.474 19.290 1.00 92.56 183 LYS A C 1
ATOM 1401 O O . LYS A 1 183 ? -21.685 4.169 18.099 1.00 92.56 183 LYS A O 1
ATOM 1406 N N . VAL A 1 184 ? -20.618 4.253 20.075 1.00 92.38 184 VAL A N 1
ATOM 1407 C CA . VAL A 1 184 ? -19.390 3.570 19.632 1.00 92.38 184 VAL A CA 1
ATOM 1408 C C . VAL A 1 184 ? -19.701 2.247 18.921 1.00 92.38 184 VAL A C 1
ATOM 1410 O O . VAL A 1 184 ? -19.081 1.932 17.908 1.00 92.38 184 VAL A O 1
ATOM 1413 N N . SER A 1 185 ? -20.674 1.479 19.427 1.00 93.75 185 SER A N 1
ATOM 1414 C CA . SER A 1 185 ? -21.081 0.199 18.837 1.00 93.75 185 SER A CA 1
ATOM 1415 C C . SER A 1 185 ? -21.608 0.339 17.415 1.00 93.75 185 SER A C 1
ATOM 1417 O O . SER A 1 185 ? -21.363 -0.536 16.590 1.00 93.75 185 SER A O 1
ATOM 1419 N N . ASP A 1 186 ? -22.312 1.429 17.118 1.00 92.50 186 ASP A N 1
ATOM 1420 C CA . ASP A 1 186 ? -22.942 1.637 15.817 1.00 92.50 186 ASP A CA 1
ATOM 1421 C C . ASP A 1 186 ? -21.873 1.957 14.766 1.00 92.50 186 ASP A C 1
ATOM 1423 O O . ASP A 1 186 ? -21.861 1.350 13.695 1.00 92.50 186 ASP A O 1
ATOM 142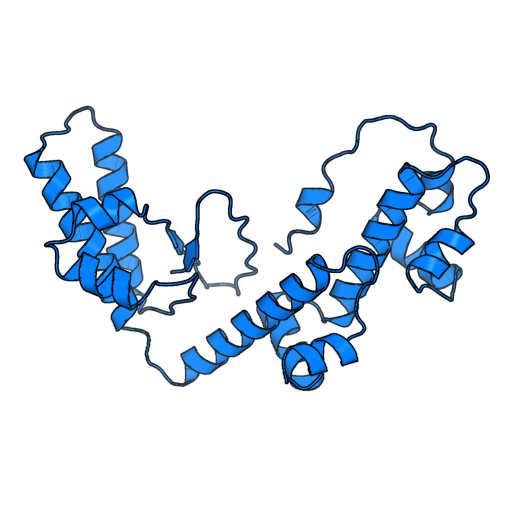7 N N . ILE A 1 187 ? -20.898 2.803 15.120 1.00 91.94 187 ILE A N 1
ATOM 1428 C CA . ILE A 1 187 ? -19.726 3.102 14.281 1.00 91.94 187 ILE A CA 1
ATOM 1429 C C . ILE A 1 187 ? -18.865 1.846 14.086 1.00 91.94 187 ILE A C 1
ATOM 1431 O O . ILE A 1 187 ? -18.485 1.507 12.965 1.00 91.94 187 ILE A O 1
ATOM 1435 N N . ALA A 1 188 ? -18.579 1.103 15.156 1.00 92.44 188 ALA A N 1
ATOM 1436 C CA . ALA A 1 188 ? -17.793 -0.124 15.067 1.00 92.44 188 ALA A CA 1
ATOM 1437 C C . ALA A 1 188 ? -18.462 -1.165 14.147 1.00 92.44 188 ALA A C 1
ATOM 1439 O O . ALA A 1 188 ? -17.807 -1.728 13.265 1.00 92.44 188 ALA A O 1
ATOM 1440 N N . ASN A 1 189 ? -19.775 -1.365 14.294 1.00 91.56 189 ASN A N 1
ATOM 1441 C CA . ASN A 1 189 ? -20.557 -2.257 13.440 1.00 91.56 189 ASN A CA 1
ATOM 1442 C C . ASN A 1 189 ? -20.577 -1.786 11.981 1.00 91.56 189 ASN A C 1
ATOM 1444 O O . ASN A 1 189 ? -20.432 -2.618 11.084 1.00 91.56 189 ASN A O 1
ATOM 1448 N N . HIS A 1 190 ? -20.692 -0.475 11.737 1.00 89.88 190 HIS A N 1
ATOM 1449 C CA . HIS A 1 190 ? -20.641 0.107 10.393 1.00 89.88 190 HIS A CA 1
ATOM 1450 C C . HIS A 1 190 ? -19.346 -0.272 9.656 1.00 89.88 190 HIS A C 1
ATOM 1452 O O . HIS A 1 190 ? -19.382 -0.686 8.498 1.00 89.88 190 HIS A O 1
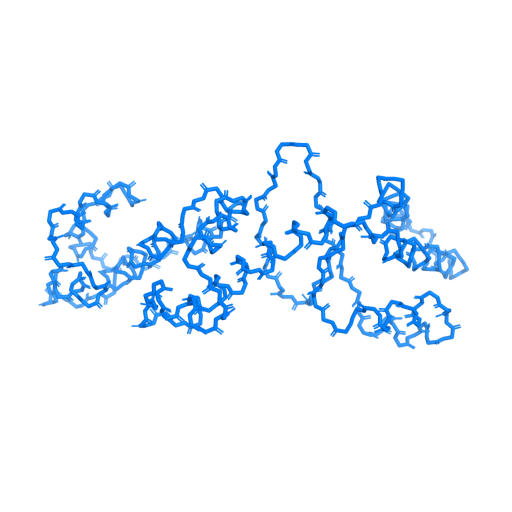ATOM 1458 N N . TYR A 1 191 ? -18.210 -0.257 10.358 1.00 88.62 191 TYR A N 1
ATOM 1459 C CA . TYR A 1 191 ? -16.912 -0.671 9.813 1.00 88.62 191 TYR A CA 1
ATOM 1460 C C . TYR A 1 191 ? -16.637 -2.184 9.895 1.00 88.62 191 TYR A C 1
ATOM 1462 O O . TYR A 1 191 ? -15.540 -2.651 9.568 1.00 88.62 191 TYR A O 1
ATOM 1470 N N . GLY A 1 192 ? -17.636 -2.983 10.277 1.00 88.50 192 GLY A N 1
ATOM 1471 C CA . GLY A 1 192 ? -17.573 -4.444 10.282 1.00 88.50 192 GLY A CA 1
ATOM 1472 C C . GLY A 1 192 ? -16.847 -5.047 11.486 1.00 88.50 192 GLY A C 1
ATOM 1473 O O . GLY A 1 192 ? -16.339 -6.168 11.387 1.00 88.50 192 GLY A O 1
ATOM 1474 N N . PHE A 1 193 ? -16.768 -4.330 12.608 1.00 91.06 193 PHE A N 1
ATOM 1475 C CA . PHE A 1 193 ? -16.315 -4.877 13.885 1.00 91.06 193 PHE A CA 1
ATOM 1476 C C . PHE A 1 193 ? -17.508 -5.400 14.686 1.00 91.06 193 PHE A C 1
ATOM 1478 O O . PHE A 1 193 ? -18.232 -4.627 15.296 1.00 91.06 193 PHE A O 1
ATOM 1485 N N . LEU A 1 194 ? -17.691 -6.721 14.705 1.00 89.25 194 LEU A N 1
ATOM 1486 C CA . LEU A 1 194 ? -18.801 -7.364 15.424 1.00 89.25 194 LEU A CA 1
ATOM 1487 C C . LEU A 1 194 ? -18.517 -7.571 16.920 1.00 89.25 194 LEU A C 1
ATOM 1489 O O . LEU A 1 194 ? -19.440 -7.674 17.722 1.00 89.25 194 LEU A O 1
ATOM 1493 N N . ASP A 1 195 ? -17.240 -7.648 17.302 1.00 93.81 195 ASP A N 1
ATOM 1494 C CA . ASP A 1 195 ? -16.817 -7.854 18.688 1.00 93.81 195 ASP A CA 1
ATOM 1495 C C . ASP A 1 195 ? -16.231 -6.560 19.263 1.00 93.81 195 ASP A C 1
ATOM 1497 O O . ASP A 1 195 ? -15.158 -6.101 18.855 1.00 93.81 195 ASP A O 1
ATOM 1501 N N . MET A 1 196 ? -16.939 -5.983 20.236 1.00 92.88 196 MET A N 1
ATOM 1502 C CA . MET A 1 196 ? -16.571 -4.707 20.855 1.00 92.88 196 MET A CA 1
ATOM 1503 C C . MET A 1 196 ? -15.302 -4.783 21.703 1.00 92.88 196 MET A C 1
ATOM 1505 O O . MET A 1 196 ? -14.560 -3.805 21.776 1.00 92.88 196 MET A O 1
ATOM 1509 N N . SER A 1 197 ? -15.015 -5.931 22.321 1.00 93.56 197 SER A N 1
ATOM 1510 C CA . SER A 1 197 ? -13.806 -6.099 23.132 1.00 93.56 197 SER A CA 1
ATOM 1511 C C . SER A 1 197 ? -12.565 -6.163 22.246 1.00 93.56 197 SER A C 1
ATOM 1513 O O . SER A 1 197 ? -11.557 -5.515 22.537 1.00 93.56 197 SER A O 1
ATOM 1515 N N . TYR A 1 198 ? -12.643 -6.888 21.126 1.00 92.38 198 TYR A N 1
ATOM 1516 C CA . TYR A 1 198 ? -11.566 -6.902 20.135 1.00 92.38 198 TYR A CA 1
ATOM 1517 C C . TYR A 1 198 ? -11.395 -5.549 19.449 1.00 92.38 198 TYR A C 1
ATOM 1519 O O . TYR A 1 198 ? -10.259 -5.103 19.293 1.00 92.38 198 TYR A O 1
ATOM 1527 N N . PHE A 1 199 ? -12.494 -4.881 19.089 1.00 94.06 199 PHE A N 1
ATOM 1528 C CA . PHE A 1 199 ? -12.451 -3.535 18.525 1.00 94.06 199 PHE A CA 1
ATOM 1529 C C . PHE A 1 199 ? -11.748 -2.553 19.462 1.00 94.06 199 PHE A C 1
ATOM 1531 O O . PHE A 1 199 ? -10.745 -1.967 19.068 1.00 94.06 199 PHE A O 1
ATOM 1538 N N . ALA A 1 200 ? -12.199 -2.428 20.714 1.00 93.75 200 ALA A N 1
ATOM 1539 C CA . ALA A 1 200 ? -11.613 -1.491 21.672 1.00 93.75 200 ALA A CA 1
ATOM 1540 C C . ALA A 1 200 ? -10.127 -1.781 21.938 1.00 93.75 200 ALA A C 1
ATOM 1542 O O . ALA A 1 200 ? -9.320 -0.858 22.056 1.00 93.75 200 ALA A O 1
ATOM 1543 N N . LYS A 1 201 ? -9.739 -3.062 21.983 1.00 93.44 201 LYS A N 1
ATOM 1544 C CA . LYS A 1 201 ? -8.340 -3.476 22.148 1.00 93.44 201 LYS A CA 1
ATOM 1545 C C . LYS A 1 201 ? -7.474 -3.099 20.945 1.00 93.44 201 LYS A C 1
ATOM 1547 O O . LYS A 1 201 ? -6.395 -2.536 21.134 1.00 93.44 201 LYS A O 1
ATOM 1552 N N . ASP A 1 202 ? -7.917 -3.424 19.732 1.00 87.38 202 ASP A N 1
ATOM 1553 C CA . ASP A 1 202 ? -7.180 -3.113 18.504 1.00 87.38 202 ASP A CA 1
ATOM 1554 C C . ASP A 1 202 ? -7.122 -1.592 18.264 1.00 87.38 202 ASP A C 1
ATOM 1556 O O . ASP A 1 202 ? -6.074 -1.072 17.884 1.00 87.38 202 ASP A O 1
ATOM 1560 N N . TYR A 1 203 ? -8.204 -0.875 18.576 1.00 90.50 203 TYR A N 1
ATOM 1561 C CA . TYR A 1 203 ? -8.292 0.583 18.521 1.00 90.50 203 TYR A CA 1
ATOM 1562 C C . TYR A 1 203 ? -7.299 1.243 19.479 1.00 90.50 203 TYR A C 1
ATOM 1564 O O . TYR A 1 203 ? -6.449 2.019 19.047 1.00 90.50 203 TYR A O 1
ATOM 1572 N N . ARG A 1 204 ? -7.314 0.863 20.765 1.00 86.81 204 ARG A N 1
ATOM 1573 C CA . ARG A 1 204 ? -6.376 1.397 21.763 1.00 86.81 204 ARG A CA 1
ATOM 1574 C C . ARG A 1 204 ? -4.927 1.098 21.413 1.00 86.81 204 ARG A C 1
ATOM 1576 O O . ARG A 1 204 ? -4.055 1.927 21.646 1.00 86.81 204 ARG A O 1
ATOM 1583 N N . LYS A 1 205 ? -4.655 -0.074 20.838 1.00 81.94 205 LYS A N 1
ATOM 1584 C CA . LYS A 1 205 ? -3.313 -0.415 20.362 1.00 81.94 205 LYS A CA 1
ATOM 1585 C C . LYS A 1 205 ? -2.838 0.524 19.245 1.00 81.94 205 LYS A C 1
ATOM 1587 O O . LYS A 1 205 ? -1.640 0.769 19.157 1.00 81.94 205 LYS A O 1
ATOM 1592 N N . MET A 1 206 ? -3.747 1.003 18.398 1.00 80.81 206 MET A N 1
ATOM 1593 C CA . MET A 1 206 ? -3.431 1.860 17.255 1.00 80.81 206 MET A CA 1
ATOM 1594 C C . MET A 1 206 ? -3.381 3.350 17.614 1.00 80.81 206 MET A C 1
ATOM 1596 O O . MET A 1 206 ? -2.467 4.033 17.167 1.00 80.81 206 MET A O 1
ATOM 1600 N N . PHE A 1 207 ? -4.321 3.840 18.427 1.00 82.62 207 PHE A N 1
ATOM 1601 C CA . PHE A 1 207 ? -4.491 5.275 18.709 1.00 82.62 207 PHE A CA 1
ATOM 1602 C C . PHE A 1 207 ? -4.094 5.691 20.130 1.00 82.62 207 PHE A C 1
ATOM 1604 O O . PHE A 1 207 ? -4.055 6.875 20.437 1.00 82.62 207 PHE A O 1
ATOM 1611 N N . GLY A 1 208 ? -3.798 4.735 21.015 1.00 84.06 208 GLY A N 1
ATOM 1612 C CA . GLY A 1 208 ? -3.401 5.007 22.400 1.00 84.06 208 GLY A CA 1
ATOM 1613 C C . GLY A 1 208 ? -4.557 5.299 23.366 1.00 84.06 208 GLY A C 1
ATOM 1614 O O . GLY A 1 208 ? -4.322 5.362 24.570 1.00 84.06 208 GLY A O 1
ATOM 1615 N N . GLU A 1 209 ? -5.795 5.394 22.879 1.00 88.81 209 GLU A N 1
ATOM 1616 C CA . GLU A 1 209 ? -6.994 5.730 23.664 1.00 88.81 209 GLU A CA 1
ATOM 1617 C C . GLU A 1 209 ? -8.164 4.782 23.391 1.00 88.81 209 GLU A C 1
ATOM 1619 O O . GLU A 1 209 ? -8.109 3.984 22.454 1.00 88.81 209 GLU A O 1
ATOM 1624 N N . LEU A 1 210 ? -9.210 4.811 24.222 1.00 92.19 210 LEU A N 1
ATOM 1625 C CA . LEU A 1 210 ? -10.414 4.021 23.963 1.00 92.19 210 LEU A CA 1
ATOM 1626 C C . LEU A 1 210 ? -11.331 4.735 22.958 1.00 92.19 210 LEU A C 1
ATOM 1628 O O . LEU A 1 210 ? -11.360 5.963 22.920 1.00 92.19 210 LEU A O 1
ATOM 1632 N N . PRO A 1 211 ? -12.146 3.988 22.191 1.00 91.81 211 PRO A N 1
ATOM 1633 C CA . PRO A 1 211 ? -13.133 4.590 21.294 1.00 91.81 211 PRO A CA 1
ATOM 1634 C C . PRO A 1 211 ? -14.109 5.546 21.998 1.00 91.81 211 PRO A C 1
ATOM 1636 O O . PRO A 1 211 ? -14.500 6.557 21.425 1.00 91.81 211 PRO A O 1
ATOM 1639 N N . SER A 1 212 ? -14.490 5.232 23.243 1.00 91.56 212 SER A N 1
ATOM 1640 C CA . SER A 1 212 ? -15.318 6.102 24.088 1.00 91.56 212 SER A CA 1
ATOM 1641 C C . SER A 1 212 ? -14.615 7.414 24.409 1.00 91.56 212 SER A C 1
ATOM 1643 O O . SER A 1 212 ? -15.233 8.464 24.324 1.00 91.56 212 SER A O 1
ATOM 1645 N N . ASP A 1 213 ? -13.312 7.365 24.698 1.00 90.19 213 ASP A N 1
ATOM 1646 C CA . ASP A 1 213 ? -12.529 8.560 25.014 1.00 90.19 213 ASP A CA 1
ATOM 1647 C C . ASP A 1 213 ? -12.445 9.488 23.797 1.00 90.19 213 ASP A C 1
ATOM 1649 O O . ASP A 1 213 ? -12.461 10.706 23.947 1.00 90.19 213 ASP A O 1
ATOM 1653 N N . THR A 1 214 ? -12.359 8.930 22.583 1.00 89.00 214 THR A N 1
ATOM 1654 C CA . THR A 1 214 ? -12.401 9.718 21.343 1.00 89.00 214 THR A CA 1
ATOM 1655 C C . THR A 1 214 ? -13.765 10.380 21.143 1.00 89.00 214 THR A C 1
ATOM 1657 O O . THR A 1 214 ? -13.806 11.544 20.755 1.00 89.00 214 THR A O 1
ATOM 1660 N N . LEU A 1 215 ? -14.856 9.663 21.430 1.00 87.62 215 LEU A N 1
ATOM 1661 C CA . LEU A 1 215 ? -16.229 10.156 21.286 1.00 87.62 215 LEU A CA 1
ATOM 1662 C C . LEU A 1 215 ? -16.589 11.230 22.328 1.00 87.62 215 LEU A C 1
ATOM 1664 O O . LEU A 1 215 ? -17.268 12.200 22.007 1.00 87.62 215 LEU A O 1
ATOM 1668 N N . ASP A 1 216 ? -16.109 11.077 23.564 1.00 83.81 216 ASP A N 1
ATOM 1669 C CA . ASP A 1 216 ? -16.410 11.979 24.683 1.00 83.81 216 ASP A CA 1
ATOM 1670 C C . ASP A 1 216 ? -15.579 13.275 24.655 1.00 83.81 216 ASP A C 1
ATOM 1672 O O . ASP A 1 216 ? -15.818 14.201 25.440 1.00 83.81 216 ASP A O 1
ATOM 1676 N N . LYS A 1 217 ? -14.589 13.384 23.759 1.00 78.44 217 LYS A N 1
ATOM 1677 C CA . LYS A 1 217 ? -13.802 14.611 23.621 1.00 78.44 217 LYS A CA 1
ATOM 1678 C C . LYS A 1 217 ? -14.658 15.720 23.004 1.00 78.44 217 LYS A C 1
ATOM 1680 O O . LYS A 1 217 ? -15.151 15.559 21.888 1.00 78.44 217 LYS A O 1
ATOM 1685 N N . PRO A 1 218 ? -14.766 16.899 23.650 1.00 56.50 218 PRO A N 1
ATOM 1686 C CA . PRO A 1 218 ? -15.366 18.059 23.006 1.00 56.50 218 PRO A CA 1
ATOM 1687 C C . PRO A 1 218 ? -14.556 18.358 21.747 1.00 56.50 218 PRO A C 1
ATOM 1689 O O . PRO A 1 218 ? -13.329 18.423 21.829 1.00 56.50 218 PRO A O 1
ATOM 1692 N N . SER A 1 219 ? -15.235 18.495 20.604 1.00 53.62 219 SER A N 1
ATOM 1693 C CA . SER A 1 219 ? -14.672 18.638 19.256 1.00 53.62 219 SER A CA 1
ATOM 1694 C C . SER A 1 219 ? -13.575 19.715 19.184 1.00 53.62 219 SER A C 1
ATOM 1696 O O . SER A 1 219 ? -13.825 20.862 18.802 1.00 53.62 219 SER A O 1
ATOM 1698 N N . ASN A 1 220 ? -12.349 19.381 19.582 1.00 43.31 220 ASN A N 1
ATOM 1699 C CA . ASN A 1 220 ? -11.216 20.279 19.488 1.00 43.31 220 ASN A CA 1
ATOM 1700 C C . ASN A 1 220 ? -10.675 20.128 18.069 1.00 43.31 220 ASN A C 1
ATOM 1702 O O . ASN A 1 220 ? -10.111 19.096 17.713 1.00 43.31 220 ASN A O 1
ATOM 1706 N N . ARG A 1 221 ? -10.933 21.151 17.251 1.00 45.97 221 ARG A N 1
ATOM 1707 C CA . ARG A 1 221 ? -10.756 21.216 15.790 1.00 45.97 221 ARG A CA 1
ATOM 1708 C C . ARG A 1 221 ? -9.294 21.205 15.321 1.00 45.97 221 ARG A C 1
ATOM 1710 O O . ARG A 1 221 ? -8.973 21.814 14.309 1.00 45.97 221 ARG A O 1
ATOM 1717 N N . ASN A 1 222 ? -8.416 20.503 16.021 1.00 40.03 222 ASN A N 1
ATOM 1718 C CA . ASN A 1 222 ? -7.073 20.208 15.553 1.00 40.03 222 ASN A CA 1
ATOM 1719 C C . ASN A 1 222 ? -7.031 18.731 15.181 1.00 40.03 222 ASN A C 1
ATOM 1721 O O . ASN A 1 222 ? -6.614 17.881 15.968 1.00 40.03 222 ASN A O 1
ATOM 1725 N N . ALA A 1 223 ? -7.502 18.446 13.965 1.00 43.94 223 ALA A N 1
ATOM 1726 C CA . ALA A 1 223 ? -7.225 17.208 13.256 1.00 43.94 223 ALA A CA 1
ATOM 1727 C C . ALA A 1 223 ? -5.703 17.098 13.073 1.00 43.94 223 ALA A C 1
ATOM 1729 O O . ALA A 1 223 ? -5.148 17.521 12.063 1.00 43.94 223 ALA A O 1
ATOM 1730 N N . GLY A 1 224 ? -5.010 16.617 14.104 1.00 39.66 224 GLY A N 1
ATOM 1731 C CA . GLY A 1 224 ? -3.597 16.292 14.018 1.00 39.66 224 GLY A CA 1
ATOM 1732 C C . GLY A 1 224 ? -3.433 15.186 12.989 1.00 39.66 224 GLY A C 1
ATOM 1733 O O . GLY A 1 224 ? -3.881 14.075 13.229 1.00 39.66 224 GLY A O 1
ATOM 1734 N N . ASP A 1 225 ? -2.931 15.548 11.812 1.00 42.12 225 ASP A N 1
ATOM 1735 C CA . ASP A 1 225 ? -1.827 14.950 11.043 1.00 42.12 225 ASP A CA 1
ATOM 1736 C C . ASP A 1 225 ? -1.673 13.409 10.948 1.00 42.12 225 ASP A C 1
ATOM 1738 O O . ASP A 1 225 ? -0.661 12.905 10.469 1.00 42.12 225 ASP A O 1
ATOM 1742 N N . TRP A 1 226 ? -2.668 12.607 11.334 1.00 42.88 226 TRP A N 1
ATOM 1743 C CA . TRP A 1 226 ? -2.610 11.140 11.236 1.00 42.88 226 TRP A CA 1
ATOM 1744 C C . TRP A 1 226 ? -2.830 10.631 9.804 1.00 42.88 226 TRP A C 1
ATOM 1746 O O . TRP A 1 226 ? -2.537 9.472 9.512 1.00 42.88 226 TRP A O 1
ATOM 1756 N N . GLY A 1 227 ? -3.273 11.498 8.882 1.00 37.62 227 GLY A N 1
ATOM 1757 C CA . GLY A 1 227 ? -3.355 11.192 7.448 1.00 37.62 227 GLY A CA 1
ATOM 1758 C C . GLY A 1 227 ? -1.998 10.844 6.815 1.00 37.62 227 GLY A C 1
ATOM 1759 O O . GLY A 1 227 ? -1.956 10.149 5.800 1.00 37.62 227 GLY A O 1
ATOM 1760 N N . GLN A 1 228 ? -0.891 11.256 7.444 1.00 35.47 228 GLN A N 1
ATOM 1761 C CA . GLN A 1 228 ? 0.478 10.966 7.004 1.00 35.47 228 GLN A CA 1
ATOM 1762 C C . GLN A 1 228 ? 1.030 9.646 7.571 1.00 35.47 228 GLN A C 1
ATOM 1764 O O . GLN A 1 228 ? 1.938 9.063 6.995 1.00 35.47 228 GLN A O 1
ATOM 1769 N N . VAL A 1 229 ? 0.466 9.120 8.665 1.00 36.28 229 VAL A N 1
ATOM 1770 C CA . VAL A 1 229 ? 1.025 7.953 9.384 1.00 36.28 229 VAL A CA 1
ATOM 1771 C C . VAL A 1 229 ? 0.566 6.612 8.789 1.00 36.28 229 VAL A C 1
ATOM 1773 O O . VAL A 1 229 ? 1.210 5.584 8.982 1.00 36.28 229 VAL A O 1
ATOM 1776 N N . PHE A 1 230 ? -0.517 6.612 8.005 1.00 37.28 230 PHE A N 1
ATOM 1777 C CA . PHE A 1 230 ? -1.013 5.428 7.282 1.00 37.28 230 PHE A CA 1
ATOM 1778 C C . PHE A 1 230 ? -0.564 5.363 5.817 1.00 37.28 230 PHE A C 1
ATOM 1780 O O . PHE A 1 230 ? -0.983 4.478 5.060 1.00 37.28 230 PHE A O 1
ATOM 1787 N N . HIS A 1 231 ? 0.329 6.271 5.435 1.00 36.56 231 HIS A N 1
ATOM 1788 C CA . HIS A 1 231 ? 1.205 6.069 4.301 1.00 36.56 231 HIS A CA 1
ATOM 1789 C C . HIS A 1 231 ? 2.244 5.028 4.738 1.00 36.56 231 HIS A C 1
ATOM 1791 O O . HIS A 1 231 ? 3.148 5.325 5.514 1.00 36.56 231 HIS A O 1
ATOM 1797 N N . CYS A 1 232 ? 1.995 3.754 4.395 1.00 26.89 232 CYS A N 1
ATOM 1798 C CA . CYS A 1 232 ? 2.893 2.641 4.718 1.00 26.89 232 CYS A CA 1
ATOM 1799 C C . CYS A 1 232 ? 4.316 3.048 4.313 1.00 26.89 232 CYS A C 1
ATOM 1801 O O . CYS A 1 232 ? 4.537 3.294 3.128 1.00 26.89 232 CYS A O 1
ATOM 1803 N N . SER A 1 233 ? 5.193 3.155 5.319 1.00 29.00 233 SER A N 1
ATOM 1804 C CA . SER A 1 233 ? 6.581 3.635 5.242 1.00 29.00 233 SER A CA 1
ATOM 1805 C C . SER A 1 233 ? 7.435 2.959 4.179 1.00 29.00 233 SER A C 1
ATOM 1807 O O . SER A 1 233 ? 6.998 1.929 3.638 1.00 29.00 233 SER A O 1
#

Foldseek 3Di:
DWEDDPPDDDFWDDDVPDDDDYDYDDPVLLVVCVVQPLSVLCVVLPVDTADFDFDPVLVVQLVVLVVVLVVVVVDPPDDVVVNVVSSNSNSVSVSRRRVHRDDPVSVLLRVLQVLQVVLVVVQVVCLQDRDDLVVSCVVSVHDLVSNQVSCCVTQVDGPVVLSVLSLLVSLLVCLLVDDLPDDSCVSCVSSPNPDQVVSQVVNCVNPVDGSVVSNPDDNPPPPPDCVVVSSRD